Protein AF-A0A101HGY9-F1 (afdb_monomer_lite)

Structure (mmCIF, N/CA/C/O backbone):
data_AF-A0A101HGY9-F1
#
_entry.id   AF-A0A101HGY9-F1
#
loop_
_atom_site.group_PDB
_atom_site.id
_atom_site.type_symbol
_atom_site.label_atom_id
_atom_site.label_alt_id
_atom_site.label_comp_id
_atom_site.label_asym_id
_atom_site.label_entity_id
_atom_site.label_seq_id
_atom_site.pdbx_PDB_ins_code
_atom_site.Cartn_x
_atom_site.Cartn_y
_atom_site.Cartn_z
_atom_site.occupancy
_atom_site.B_iso_or_equiv
_atom_site.auth_seq_id
_atom_site.auth_comp_id
_atom_site.auth_asym_id
_atom_site.auth_atom_id
_atom_site.pdbx_PDB_model_num
ATOM 1 N N . MET A 1 1 ? -18.114 -6.800 16.937 1.00 38.53 1 MET A N 1
ATOM 2 C CA . MET A 1 1 ? -17.256 -5.715 17.453 1.00 38.53 1 MET A CA 1
ATOM 3 C C . MET A 1 1 ? -16.016 -5.811 16.589 1.00 38.53 1 MET A C 1
ATOM 5 O O . MET A 1 1 ? -15.302 -6.789 16.755 1.00 38.53 1 MET A O 1
ATOM 9 N N . GLU A 1 2 ? -15.878 -4.959 15.571 1.00 44.06 2 GLU A N 1
ATOM 10 C CA . GLU A 1 2 ? -14.678 -4.940 14.716 1.00 44.06 2 GLU A CA 1
ATOM 11 C C . GLU A 1 2 ? -13.525 -4.462 15.604 1.00 44.06 2 GLU A C 1
ATOM 13 O O . GLU A 1 2 ? -13.450 -3.293 15.967 1.00 44.06 2 GLU A O 1
ATOM 18 N N . LYS A 1 3 ? -12.757 -5.424 16.121 1.00 51.94 3 LYS A N 1
ATOM 19 C CA . LYS A 1 3 ? -11.760 -5.237 17.183 1.00 51.94 3 LYS A CA 1
ATOM 20 C C . LYS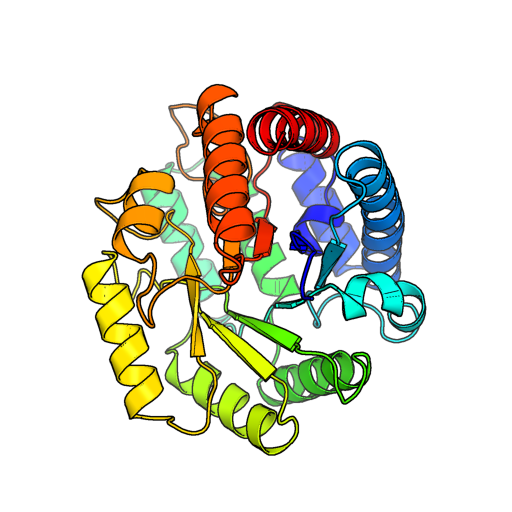 A 1 3 ? -10.333 -5.160 16.659 1.00 51.94 3 LYS A C 1
ATOM 22 O O . LYS A 1 3 ? -9.439 -4.872 17.446 1.00 51.94 3 LYS A O 1
ATOM 27 N N . GLU A 1 4 ? -10.121 -5.447 15.387 1.00 76.38 4 GLU A N 1
ATOM 28 C CA . GLU A 1 4 ? -8.802 -5.819 14.907 1.00 76.38 4 GLU A CA 1
ATOM 29 C C . GLU A 1 4 ? -8.156 -4.660 14.166 1.00 76.38 4 GLU A C 1
ATOM 31 O O . GLU A 1 4 ? -8.668 -4.141 13.174 1.00 76.38 4 GLU A O 1
ATOM 36 N N . ILE A 1 5 ? -7.010 -4.242 14.695 1.00 88.81 5 ILE A N 1
ATOM 37 C CA . ILE A 1 5 ? -6.034 -3.474 13.935 1.00 88.81 5 ILE A CA 1
ATOM 38 C C . ILE A 1 5 ? -5.644 -4.362 12.758 1.00 88.81 5 ILE A C 1
ATOM 40 O O . ILE A 1 5 ? -5.178 -5.473 12.983 1.00 88.81 5 ILE A O 1
ATOM 44 N N . ASN A 1 6 ? -5.839 -3.887 11.533 1.00 91.12 6 ASN A N 1
ATOM 45 C CA . ASN A 1 6 ? -5.429 -4.628 10.350 1.00 91.12 6 ASN A CA 1
ATOM 46 C C . ASN A 1 6 ? -4.054 -4.144 9.891 1.00 91.12 6 ASN A C 1
ATOM 48 O O . ASN A 1 6 ? -3.893 -2.966 9.556 1.00 91.12 6 ASN A O 1
ATOM 52 N N . ILE A 1 7 ? -3.078 -5.049 9.888 1.00 91.00 7 ILE A N 1
ATOM 53 C CA . ILE A 1 7 ? -1.723 -4.813 9.400 1.00 91.00 7 ILE A CA 1
ATOM 54 C C . ILE A 1 7 ? -1.500 -5.666 8.159 1.00 91.00 7 ILE A C 1
ATOM 56 O O . ILE A 1 7 ? -1.558 -6.891 8.209 1.00 91.00 7 ILE A O 1
ATOM 60 N N . GLN A 1 8 ? -1.192 -5.017 7.046 1.00 91.50 8 GLN A N 1
ATOM 61 C CA . GLN A 1 8 ? -1.003 -5.664 5.761 1.00 91.50 8 GLN A CA 1
ATOM 62 C C . GLN A 1 8 ? 0.398 -5.448 5.216 1.00 91.50 8 GLN A C 1
ATOM 64 O O . GLN A 1 8 ? 1.025 -4.418 5.447 1.00 91.50 8 GLN A O 1
ATOM 69 N N . TRP A 1 9 ? 0.865 -6.402 4.424 1.00 88.06 9 TRP A N 1
ATOM 70 C CA . TRP A 1 9 ? 2.116 -6.289 3.688 1.00 88.06 9 TRP A CA 1
ATOM 71 C C . TRP A 1 9 ? 1.885 -6.440 2.195 1.00 88.06 9 TRP A C 1
ATOM 73 O O . TRP A 1 9 ? 1.169 -7.338 1.759 1.00 88.06 9 TRP A O 1
ATOM 83 N N . SER A 1 10 ? 2.527 -5.598 1.396 1.00 84.94 10 SER A N 1
ATOM 84 C CA . SER A 1 10 ? 2.516 -5.764 -0.051 1.00 84.94 10 SER A CA 1
ATOM 85 C C . SER A 1 10 ? 3.255 -7.022 -0.472 1.00 84.94 10 SER A C 1
ATOM 87 O O . SER A 1 10 ? 4.368 -7.310 -0.026 1.00 84.94 10 SER A O 1
ATOM 89 N N . SER A 1 11 ? 2.633 -7.791 -1.360 1.00 84.31 11 SER A N 1
ATOM 90 C CA . SER A 1 11 ? 3.227 -9.010 -1.906 1.00 84.31 11 SER A CA 1
ATOM 91 C C . SER A 1 11 ? 4.526 -8.731 -2.666 1.00 84.31 11 SER A C 1
ATOM 93 O O . SER A 1 11 ? 5.437 -9.555 -2.634 1.00 84.31 11 SER A O 1
ATOM 95 N N . SER A 1 12 ? 4.687 -7.566 -3.306 1.00 79.06 12 SER A N 1
ATOM 96 C CA . SER A 1 12 ? 5.984 -7.167 -3.878 1.00 79.06 12 SER A CA 1
ATOM 97 C C . SER A 1 12 ? 7.054 -6.967 -2.811 1.00 79.06 12 SER A C 1
ATOM 99 O O . SER A 1 12 ? 8.189 -7.396 -3.018 1.00 79.06 12 SER A O 1
ATOM 101 N N . SER A 1 13 ? 6.692 -6.399 -1.661 1.00 79.69 13 SER A N 1
ATOM 102 C CA . SER A 1 13 ? 7.597 -6.237 -0.521 1.00 79.69 13 SER A CA 1
ATOM 103 C C . SER A 1 13 ? 8.005 -7.587 0.065 1.00 79.69 13 SER A C 1
ATOM 105 O O . SER A 1 13 ? 9.187 -7.857 0.260 1.00 79.69 13 SER A O 1
ATOM 107 N N . LEU A 1 14 ? 7.034 -8.475 0.293 1.00 82.06 14 LEU A N 1
ATOM 108 C CA . LEU A 1 14 ? 7.279 -9.816 0.831 1.00 82.06 14 LEU A CA 1
ATOM 109 C C . LEU A 1 14 ? 8.061 -10.709 -0.129 1.00 82.06 14 LEU A C 1
ATOM 111 O O . LEU A 1 14 ? 8.722 -11.645 0.311 1.00 82.06 14 LEU A O 1
ATOM 115 N N . ALA A 1 15 ? 8.027 -10.430 -1.429 1.00 78.75 15 ALA A N 1
ATOM 116 C CA . ALA A 1 15 ? 8.876 -11.133 -2.376 1.00 78.75 15 ALA A CA 1
ATOM 117 C C . ALA A 1 15 ? 10.358 -10.780 -2.198 1.00 78.75 15 ALA A C 1
ATOM 119 O O . ALA A 1 15 ? 11.200 -11.583 -2.585 1.00 78.75 15 ALA A O 1
ATOM 120 N N . ASN A 1 16 ? 10.683 -9.628 -1.596 1.00 71.81 16 ASN A N 1
ATOM 121 C CA . ASN A 1 16 ? 12.038 -9.104 -1.468 1.00 71.81 16 ASN A CA 1
ATOM 122 C C . ASN A 1 16 ? 12.400 -8.750 -0.015 1.00 71.81 16 ASN A C 1
ATOM 124 O O . ASN A 1 16 ? 12.325 -7.600 0.410 1.00 71.81 16 ASN A O 1
ATOM 128 N N . THR A 1 17 ? 12.842 -9.747 0.754 1.00 59.78 17 THR A N 1
ATOM 129 C CA . THR A 1 17 ? 13.180 -9.581 2.182 1.00 59.78 17 THR A CA 1
ATOM 130 C C . THR A 1 17 ? 14.651 -9.292 2.467 1.00 59.78 17 THR A C 1
ATOM 132 O O . THR A 1 17 ? 15.036 -9.161 3.631 1.00 59.78 17 THR A O 1
ATOM 135 N N . LYS A 1 18 ? 15.489 -9.194 1.430 1.00 57.72 18 LYS A N 1
ATOM 136 C CA . LYS A 1 18 ? 16.923 -8.925 1.571 1.00 57.72 18 LYS A CA 1
ATOM 137 C C . LYS A 1 18 ? 17.257 -7.488 1.192 1.00 57.72 18 LYS A C 1
ATOM 139 O O . LYS A 1 18 ? 16.694 -6.928 0.258 1.00 57.72 18 LYS A O 1
ATOM 144 N N . GLU A 1 19 ? 18.228 -6.927 1.899 1.00 56.50 19 GLU A N 1
ATOM 145 C CA . GLU A 1 19 ? 18.737 -5.589 1.628 1.00 56.50 19 GLU A CA 1
ATOM 146 C C . GLU A 1 19 ? 19.592 -5.527 0.357 1.00 56.50 19 GLU A C 1
ATOM 148 O O . GLU A 1 19 ? 20.192 -6.511 -0.098 1.00 56.50 19 GLU A O 1
ATOM 153 N N . GLY A 1 20 ? 19.691 -4.312 -0.175 1.00 55.72 20 GLY A N 1
ATOM 154 C CA . GLY A 1 20 ? 20.594 -3.973 -1.259 1.00 55.72 20 GLY A CA 1
ATOM 155 C C . GLY A 1 20 ? 19.948 -4.037 -2.639 1.00 55.72 20 GLY A C 1
ATOM 156 O O . GLY A 1 20 ? 19.203 -4.950 -2.996 1.00 55.72 20 GLY A O 1
ATOM 157 N N . LEU A 1 21 ? 20.318 -3.052 -3.453 1.00 62.31 21 LEU A N 1
ATOM 158 C CA . LEU A 1 21 ? 19.813 -2.840 -4.806 1.00 62.31 21 LEU A CA 1
ATOM 159 C C . LEU A 1 21 ? 20.037 -4.055 -5.725 1.00 62.31 21 LEU A C 1
ATOM 161 O O . LEU A 1 21 ? 19.181 -4.394 -6.538 1.00 62.31 21 LEU A O 1
ATOM 165 N N . PHE A 1 22 ? 21.165 -4.753 -5.558 1.00 62.25 22 PHE A N 1
ATOM 166 C CA . PHE A 1 22 ? 21.482 -5.970 -6.310 1.00 62.25 22 PHE A CA 1
ATOM 167 C C . PHE A 1 22 ? 20.567 -7.140 -5.955 1.00 62.25 22 PHE A C 1
ATOM 169 O O . PHE A 1 22 ? 20.081 -7.823 -6.853 1.00 62.25 22 PHE A O 1
ATOM 176 N N . THR A 1 23 ? 20.301 -7.358 -4.667 1.00 64.19 23 THR A N 1
ATOM 177 C CA . THR A 1 23 ? 19.428 -8.445 -4.219 1.00 64.19 23 THR A CA 1
ATOM 178 C C . THR A 1 23 ? 17.979 -8.178 -4.601 1.00 64.19 23 THR A C 1
ATOM 180 O O . THR A 1 23 ? 17.280 -9.090 -5.045 1.00 64.19 23 THR A O 1
ATOM 183 N N . ALA A 1 24 ? 17.551 -6.915 -4.513 1.00 64.50 24 ALA A N 1
ATOM 184 C CA . ALA A 1 24 ? 16.258 -6.476 -5.019 1.00 64.50 24 ALA A CA 1
ATOM 185 C C . ALA A 1 24 ? 16.128 -6.752 -6.523 1.00 64.50 24 ALA A C 1
ATOM 187 O O . ALA A 1 24 ? 15.120 -7.304 -6.969 1.00 64.50 24 ALA A O 1
ATOM 188 N N . ALA A 1 25 ? 17.167 -6.445 -7.305 1.00 64.81 25 ALA A N 1
ATOM 189 C CA . ALA A 1 25 ? 17.175 -6.688 -8.744 1.00 64.81 25 ALA A CA 1
ATOM 190 C C . ALA A 1 25 ? 17.136 -8.187 -9.081 1.00 64.81 25 ALA A C 1
ATOM 192 O O . ALA A 1 25 ? 16.322 -8.603 -9.903 1.00 64.81 25 ALA A O 1
ATOM 193 N N . GLU A 1 26 ? 17.957 -9.010 -8.422 1.00 66.88 26 GLU A N 1
ATOM 194 C CA . GLU A 1 26 ? 17.964 -10.469 -8.602 1.00 66.88 26 GLU A CA 1
ATOM 195 C C . GLU A 1 26 ? 16.597 -11.081 -8.273 1.00 66.88 26 GLU A C 1
ATOM 197 O O . GLU A 1 26 ? 16.039 -11.850 -9.058 1.00 66.88 26 GLU A O 1
ATOM 202 N N . THR A 1 27 ? 16.026 -10.691 -7.137 1.00 66.19 27 THR A N 1
ATOM 203 C CA . THR A 1 27 ? 14.719 -11.162 -6.678 1.00 66.19 27 THR A CA 1
ATOM 204 C C . THR A 1 27 ? 13.614 -10.772 -7.651 1.00 66.19 27 THR A C 1
ATOM 206 O O . THR A 1 27 ? 12.785 -11.608 -8.016 1.00 66.19 27 THR A O 1
ATOM 209 N N . THR A 1 28 ? 13.629 -9.532 -8.139 1.00 68.19 28 THR A N 1
ATOM 210 C CA . THR A 1 28 ? 12.645 -9.047 -9.112 1.00 68.19 28 THR A CA 1
ATOM 211 C C . THR A 1 28 ? 12.761 -9.804 -10.439 1.00 68.19 28 THR A C 1
ATOM 213 O O . THR A 1 28 ? 11.753 -10.234 -10.999 1.00 68.19 28 THR A O 1
ATOM 216 N N . ILE A 1 29 ? 13.983 -10.059 -10.920 1.00 70.19 29 ILE A N 1
ATOM 217 C CA . ILE A 1 29 ? 14.225 -10.850 -12.136 1.00 70.19 29 ILE A CA 1
ATOM 218 C C . ILE A 1 29 ? 13.721 -12.288 -11.963 1.00 70.19 29 ILE A C 1
ATOM 220 O O . ILE A 1 29 ? 12.980 -12.783 -12.811 1.00 70.19 29 ILE A O 1
ATOM 224 N N . ASN A 1 30 ? 14.067 -12.953 -10.858 1.00 70.12 30 ASN A N 1
ATOM 225 C CA . ASN A 1 30 ? 13.612 -14.318 -10.580 1.00 70.12 30 ASN A CA 1
ATOM 226 C C . ASN A 1 30 ? 12.081 -14.398 -10.466 1.00 70.12 30 ASN A C 1
ATOM 228 O O . ASN A 1 30 ? 11.467 -15.342 -10.969 1.00 70.12 30 ASN A O 1
ATOM 232 N N . SER A 1 31 ? 11.460 -13.371 -9.886 1.00 70.69 31 SER A N 1
ATOM 233 C CA . SER A 1 31 ? 10.004 -13.240 -9.772 1.00 70.69 31 SER A CA 1
ATOM 234 C C . SER A 1 31 ? 9.320 -13.098 -11.132 1.00 70.69 31 SER A C 1
ATOM 236 O O . SER A 1 31 ? 8.284 -13.716 -11.374 1.00 70.69 31 SER A O 1
ATOM 238 N N . LEU A 1 32 ? 9.915 -12.333 -12.052 1.00 72.88 32 LEU A N 1
ATOM 239 C CA . LEU A 1 32 ? 9.440 -12.216 -13.435 1.00 72.88 32 LEU A CA 1
ATOM 240 C C . LEU A 1 32 ? 9.571 -13.532 -14.215 1.00 72.88 32 LEU A C 1
ATOM 242 O O . LEU A 1 32 ? 8.754 -13.807 -15.094 1.00 72.88 32 LEU A O 1
ATOM 246 N N . ILE A 1 33 ? 10.583 -14.346 -13.901 1.00 78.06 33 ILE A N 1
ATOM 247 C CA . ILE A 1 33 ? 10.819 -15.637 -14.559 1.00 78.06 33 ILE A CA 1
ATOM 248 C C . ILE A 1 33 ? 9.832 -16.703 -14.062 1.00 78.06 33 ILE A C 1
ATOM 250 O O . ILE A 1 33 ? 9.362 -17.515 -14.863 1.00 78.06 33 ILE A O 1
ATOM 254 N N . SER A 1 34 ? 9.501 -16.716 -12.766 1.00 82.69 34 SER A N 1
ATOM 255 C CA . SER A 1 34 ? 8.646 -17.749 -12.172 1.00 82.69 34 SER A CA 1
ATOM 256 C C . SER A 1 34 ? 7.647 -17.191 -11.158 1.00 82.69 34 SER A C 1
ATOM 258 O O . SER A 1 34 ? 7.993 -16.834 -10.033 1.00 82.69 34 SER A O 1
ATOM 260 N N . LYS A 1 35 ? 6.361 -17.235 -11.531 1.00 82.12 35 LYS A N 1
ATOM 261 C CA . LYS A 1 35 ? 5.242 -16.902 -10.632 1.00 82.12 35 LYS A CA 1
ATOM 262 C C . LYS A 1 35 ? 5.143 -17.831 -9.430 1.00 82.12 35 LYS A C 1
ATOM 264 O O . LYS A 1 35 ? 4.731 -17.405 -8.366 1.00 82.12 35 LYS A O 1
ATOM 269 N N . GLU A 1 36 ? 5.493 -19.102 -9.602 1.00 83.75 36 GLU A N 1
ATOM 270 C CA . GLU A 1 36 ? 5.492 -20.072 -8.506 1.00 83.75 36 GLU A CA 1
ATOM 271 C C . GLU A 1 36 ? 6.577 -19.735 -7.482 1.00 83.75 36 GLU A C 1
ATOM 273 O O . GLU A 1 36 ? 6.301 -19.710 -6.288 1.00 83.75 36 GLU A O 1
ATOM 278 N N . PHE A 1 37 ? 7.778 -19.383 -7.951 1.00 82.81 37 PHE A N 1
ATOM 279 C CA . PHE A 1 37 ? 8.852 -18.920 -7.076 1.00 82.81 37 PHE A CA 1
ATOM 280 C C . PHE A 1 37 ? 8.448 -17.649 -6.320 1.00 82.81 37 PHE A C 1
ATOM 282 O O . PHE A 1 37 ? 8.629 -17.579 -5.105 1.00 82.81 37 PHE A O 1
ATOM 289 N N . TYR A 1 38 ? 7.853 -16.679 -7.024 1.00 83.56 38 TYR A N 1
ATOM 290 C CA . TYR A 1 38 ? 7.320 -15.463 -6.411 1.00 83.56 38 TYR A CA 1
ATOM 291 C C . TYR A 1 38 ? 6.275 -15.790 -5.340 1.00 83.56 38 TYR A C 1
ATOM 293 O O . TYR A 1 38 ? 6.432 -15.388 -4.192 1.00 83.56 38 TYR A O 1
ATOM 301 N N . THR A 1 39 ? 5.246 -16.572 -5.683 1.00 84.44 39 THR A N 1
ATOM 302 C CA . THR A 1 39 ? 4.166 -16.921 -4.753 1.00 84.44 39 THR A CA 1
ATOM 303 C C . THR A 1 39 ? 4.680 -17.662 -3.524 1.00 84.44 39 THR A C 1
ATOM 305 O O . THR A 1 39 ? 4.298 -17.299 -2.420 1.00 84.44 39 THR A O 1
ATOM 308 N N . ASN A 1 40 ? 5.577 -18.636 -3.680 1.00 85.94 40 ASN A N 1
ATOM 309 C CA . ASN A 1 40 ? 6.116 -19.376 -2.536 1.00 85.94 40 ASN A CA 1
ATOM 310 C C . ASN A 1 40 ? 6.986 -18.475 -1.644 1.00 85.94 40 ASN A C 1
ATOM 312 O O . ASN A 1 40 ? 6.863 -18.515 -0.428 1.00 85.94 40 ASN A O 1
ATOM 316 N N . THR A 1 41 ? 7.799 -17.594 -2.237 1.00 85.06 41 THR A N 1
ATOM 317 C CA . THR A 1 41 ? 8.609 -16.634 -1.467 1.00 85.06 41 THR A CA 1
ATOM 318 C C . THR A 1 41 ? 7.726 -15.684 -0.659 1.00 85.06 41 THR A C 1
ATOM 320 O O . THR A 1 41 ? 7.983 -15.443 0.518 1.00 85.06 41 THR A O 1
ATOM 323 N N . VAL A 1 42 ? 6.658 -15.163 -1.273 1.00 86.88 42 VAL A N 1
ATOM 324 C CA . VAL A 1 42 ? 5.672 -14.325 -0.578 1.00 86.88 42 VAL A CA 1
ATOM 325 C C . VAL A 1 42 ? 5.002 -15.102 0.555 1.00 86.88 42 VAL A C 1
ATOM 327 O O . VAL A 1 42 ? 4.725 -14.503 1.586 1.00 86.88 42 VAL A O 1
ATOM 330 N N . PHE A 1 43 ? 4.770 -16.408 0.394 1.00 88.50 43 PHE A N 1
ATOM 331 C CA . PHE A 1 43 ? 4.058 -17.240 1.371 1.00 88.50 43 PHE A CA 1
ATOM 332 C C . PHE A 1 43 ? 4.887 -17.437 2.622 1.00 88.50 43 PHE A C 1
ATOM 334 O O . PHE A 1 43 ? 4.453 -17.086 3.715 1.00 88.50 43 PHE A O 1
ATOM 341 N N . ASP A 1 44 ? 6.109 -17.925 2.429 1.00 88.06 44 ASP A N 1
ATOM 342 C CA . ASP A 1 44 ? 7.038 -18.219 3.510 1.00 88.06 44 ASP A CA 1
ATOM 343 C C . ASP A 1 44 ? 7.310 -16.950 4.336 1.00 88.06 44 ASP A C 1
ATOM 345 O O . ASP A 1 44 ? 7.379 -16.979 5.567 1.00 88.06 44 ASP A O 1
ATOM 349 N N . ASN A 1 45 ? 7.410 -15.798 3.663 1.00 88.44 45 ASN A N 1
ATOM 350 C CA . ASN A 1 45 ? 7.578 -14.516 4.336 1.00 88.44 45 ASN A CA 1
ATOM 351 C C . ASN A 1 45 ? 6.277 -14.031 4.993 1.00 88.44 45 ASN A C 1
ATOM 353 O O . ASN A 1 45 ? 6.332 -13.566 6.127 1.00 88.44 45 ASN A O 1
ATOM 357 N N . ALA A 1 46 ? 5.114 -14.163 4.350 1.00 90.69 46 ALA A N 1
ATOM 358 C CA . ALA A 1 46 ? 3.827 -13.814 4.956 1.00 90.69 46 ALA A CA 1
ATOM 359 C C . ALA A 1 46 ? 3.593 -14.590 6.259 1.00 90.69 46 ALA A C 1
ATOM 361 O O . ALA A 1 46 ? 3.234 -13.988 7.267 1.00 90.69 46 ALA A O 1
ATOM 362 N N . GLU A 1 47 ? 3.880 -15.894 6.277 1.00 91.75 47 GLU A N 1
ATOM 363 C CA . GLU A 1 47 ? 3.762 -16.727 7.475 1.00 91.75 47 GLU A CA 1
ATOM 364 C C . GLU A 1 47 ? 4.672 -16.238 8.598 1.00 91.75 47 GLU A C 1
ATOM 366 O O . GLU A 1 47 ? 4.225 -16.053 9.735 1.00 91.75 47 GLU A O 1
ATOM 371 N N . LYS A 1 48 ? 5.934 -15.951 8.271 1.00 91.50 48 LYS A N 1
ATOM 372 C CA . LYS A 1 48 ? 6.899 -15.419 9.233 1.00 91.50 48 LYS A CA 1
ATOM 373 C C . LYS A 1 48 ? 6.444 -14.082 9.828 1.00 91.50 48 LYS A C 1
ATOM 375 O O . LYS A 1 48 ? 6.517 -13.899 11.040 1.00 91.50 48 LYS A O 1
ATOM 380 N N . PHE A 1 49 ? 5.983 -13.150 8.995 1.00 92.00 49 PHE A N 1
ATOM 381 C CA . PHE A 1 49 ? 5.533 -11.836 9.454 1.00 92.00 49 PHE A CA 1
ATOM 382 C C . PHE A 1 49 ? 4.239 -11.958 10.268 1.00 92.00 49 PHE A C 1
ATOM 384 O O . PHE A 1 49 ? 4.158 -11.363 11.335 1.00 92.00 49 PHE A O 1
ATOM 391 N N . ALA A 1 50 ? 3.290 -12.800 9.850 1.00 92.69 50 ALA A N 1
ATOM 392 C CA . ALA A 1 50 ? 2.049 -13.060 10.580 1.00 92.69 50 ALA A CA 1
ATOM 393 C C . ALA A 1 50 ? 2.276 -13.684 11.965 1.00 92.69 50 ALA A C 1
ATOM 395 O O . ALA A 1 50 ? 1.509 -13.438 12.898 1.00 92.69 50 ALA A O 1
ATOM 396 N N . LEU A 1 51 ? 3.287 -14.549 12.111 1.00 94.31 51 LEU A N 1
ATOM 397 C CA . LEU A 1 51 ? 3.690 -15.082 13.416 1.00 94.31 51 LEU A CA 1
ATOM 398 C C . LEU A 1 51 ? 4.162 -13.955 14.340 1.00 94.31 51 LEU A C 1
ATOM 400 O O . LEU A 1 51 ? 3.670 -13.857 15.461 1.00 94.31 51 LEU A O 1
ATOM 404 N N . GLU A 1 52 ? 5.026 -13.072 13.840 1.00 93.62 52 GLU A N 1
ATOM 405 C CA . GLU A 1 52 ? 5.519 -11.919 14.598 1.00 93.62 52 GLU A CA 1
ATOM 406 C C . GLU A 1 52 ? 4.384 -10.959 14.989 1.00 93.62 52 GLU A C 1
ATOM 408 O O . GLU A 1 52 ? 4.285 -10.538 16.142 1.00 93.62 52 GLU A O 1
ATOM 413 N N . THR A 1 53 ? 3.476 -10.651 14.055 1.00 92.88 53 THR A N 1
ATOM 414 C CA . THR A 1 53 ? 2.306 -9.803 14.324 1.00 92.88 53 THR A CA 1
ATOM 415 C C . THR A 1 53 ? 1.478 -10.362 15.474 1.00 92.88 53 THR A C 1
ATOM 417 O O . THR A 1 53 ? 1.127 -9.625 16.389 1.00 92.88 53 THR A O 1
ATOM 420 N N . ARG A 1 54 ? 1.193 -11.670 15.457 1.00 92.56 54 ARG A N 1
ATOM 421 C CA . ARG A 1 54 ? 0.396 -12.338 16.497 1.00 92.56 54 ARG A CA 1
ATOM 422 C C . ARG A 1 54 ? 1.111 -12.399 17.842 1.00 92.56 54 ARG A C 1
ATOM 424 O O . ARG A 1 54 ? 0.445 -12.370 18.873 1.00 92.56 54 ARG A O 1
ATOM 431 N N . GLU A 1 55 ? 2.438 -12.494 17.840 1.00 94.94 55 GLU A N 1
ATOM 432 C CA . GLU A 1 55 ? 3.238 -12.489 19.065 1.00 94.94 55 GLU A CA 1
ATOM 433 C C . GLU A 1 55 ? 3.203 -11.118 19.755 1.00 94.94 55 GLU A C 1
ATOM 435 O O . GLU A 1 55 ? 2.993 -11.044 20.967 1.00 94.94 55 GLU A O 1
ATOM 440 N N . VAL A 1 56 ? 3.355 -10.032 18.991 1.00 93.94 56 VAL A N 1
ATOM 441 C CA . VAL A 1 56 ? 3.457 -8.668 19.543 1.00 93.94 56 VAL A CA 1
ATOM 442 C C . VAL A 1 56 ? 2.092 -7.983 19.709 1.00 93.94 56 VAL A C 1
ATOM 444 O O . VAL A 1 56 ? 1.897 -7.195 20.641 1.00 93.94 56 VAL A O 1
ATOM 447 N N . LEU A 1 57 ? 1.141 -8.276 18.819 1.00 92.06 57 LEU A N 1
ATOM 448 C CA . LEU A 1 57 ? -0.197 -7.684 18.731 1.00 92.06 57 LEU A CA 1
ATOM 449 C C . LEU A 1 57 ? -1.266 -8.790 18.572 1.00 92.06 57 LEU A C 1
ATOM 451 O O . LEU A 1 57 ? -1.849 -8.943 17.497 1.00 92.06 57 LEU A O 1
ATOM 455 N N . PRO A 1 58 ? -1.581 -9.557 19.631 1.00 89.38 58 PRO A N 1
ATOM 456 C CA . PRO A 1 58 ? -2.465 -10.728 19.542 1.00 89.38 58 PRO A CA 1
ATOM 457 C C . PRO A 1 58 ? -3.920 -10.405 19.160 1.00 89.38 58 PRO A C 1
ATOM 459 O O . PRO A 1 58 ? -4.639 -11.286 18.699 1.00 89.38 58 PRO A O 1
ATOM 462 N N . ASP A 1 59 ? -4.346 -9.153 19.343 1.00 87.62 59 ASP A N 1
ATOM 463 C CA . ASP A 1 59 ? -5.678 -8.642 18.984 1.00 87.62 59 ASP A CA 1
ATOM 464 C C . ASP A 1 59 ? -5.719 -8.028 17.560 1.00 87.62 59 ASP A C 1
ATOM 466 O O . ASP A 1 59 ? -6.652 -7.292 17.235 1.00 87.62 59 ASP A O 1
ATOM 470 N N . SER A 1 60 ? -4.688 -8.230 16.733 1.00 89.69 60 SER A N 1
ATOM 471 C CA . SER A 1 60 ? -4.598 -7.673 15.374 1.00 89.69 60 SER A CA 1
ATOM 472 C C . SER A 1 60 ? -4.755 -8.742 14.292 1.00 89.69 60 SER A C 1
ATOM 474 O O . SER A 1 60 ? -4.489 -9.923 14.523 1.00 89.69 60 SER A O 1
ATOM 476 N N . THR A 1 61 ? -5.171 -8.319 13.100 1.00 89.44 61 THR A N 1
ATOM 477 C CA . THR A 1 61 ? -5.176 -9.148 11.894 1.00 89.44 61 THR A CA 1
ATOM 478 C C . THR A 1 61 ? -3.955 -8.855 11.044 1.00 89.44 61 THR A C 1
ATOM 480 O O . THR A 1 61 ? -3.529 -7.708 10.898 1.00 89.44 61 THR A O 1
ATOM 483 N N . PHE A 1 62 ? -3.399 -9.919 10.471 1.00 91.25 62 PHE A N 1
ATOM 484 C CA . PHE A 1 62 ? -2.362 -9.830 9.457 1.00 91.25 62 PHE A CA 1
ATOM 485 C C . PHE A 1 62 ? -2.961 -10.145 8.087 1.00 91.25 62 PHE A C 1
ATOM 487 O O . PHE A 1 62 ? -3.636 -11.163 7.931 1.00 91.25 62 PHE A O 1
ATOM 494 N N . GLY A 1 63 ? -2.666 -9.314 7.093 1.00 90.62 63 GLY A N 1
ATOM 495 C CA . GLY A 1 63 ? -3.087 -9.515 5.710 1.00 90.62 63 GLY A CA 1
ATOM 496 C C . GLY A 1 63 ? -1.967 -9.295 4.700 1.00 90.62 63 GLY A C 1
ATOM 497 O O . GLY A 1 63 ? -0.881 -8.806 5.015 1.00 90.62 63 GLY A O 1
ATOM 498 N N . VAL A 1 64 ? -2.245 -9.633 3.443 1.00 88.19 64 VAL A N 1
ATOM 499 C CA . VAL A 1 64 ? -1.341 -9.359 2.319 1.00 88.19 64 VAL A CA 1
ATOM 500 C C . VAL A 1 64 ? -2.080 -8.559 1.253 1.00 88.19 64 VAL A C 1
ATOM 502 O O . VAL A 1 64 ? -3.164 -8.958 0.829 1.00 88.19 64 VAL A O 1
ATOM 505 N N . SER A 1 65 ? -1.485 -7.460 0.779 1.00 87.88 65 SER A N 1
ATOM 506 C CA . SER A 1 65 ? -1.930 -6.837 -0.469 1.00 87.88 65 SER A CA 1
ATOM 507 C C . SER A 1 65 ? -1.366 -7.608 -1.648 1.00 87.88 65 SER A C 1
ATOM 509 O O . SER A 1 65 ? -0.151 -7.654 -1.884 1.00 87.88 65 SER A O 1
ATOM 511 N N . ILE A 1 66 ? -2.249 -8.297 -2.362 1.00 85.00 66 ILE A N 1
ATOM 512 C CA . ILE A 1 66 ? -1.849 -9.155 -3.467 1.00 85.00 66 ILE A CA 1
ATOM 513 C C . ILE A 1 66 ? -1.664 -8.332 -4.734 1.00 85.00 66 ILE A C 1
ATOM 515 O O . ILE A 1 66 ? -2.516 -7.520 -5.082 1.00 85.00 66 ILE A O 1
ATOM 519 N N . LEU A 1 67 ? -0.594 -8.632 -5.471 1.00 80.75 67 LEU A N 1
ATOM 520 C CA . LEU A 1 67 ? -0.383 -8.189 -6.840 1.00 80.75 67 LEU A CA 1
ATOM 521 C C . LEU A 1 67 ? -0.913 -9.280 -7.800 1.00 80.75 67 LEU A C 1
ATOM 523 O O . LEU A 1 67 ? -0.219 -10.277 -8.056 1.00 80.75 67 LEU A O 1
ATOM 527 N N . PRO A 1 68 ? -2.131 -9.135 -8.367 1.00 72.38 68 PRO A N 1
ATOM 528 C CA . PRO A 1 68 ? -2.832 -10.202 -9.102 1.00 72.38 68 PRO A CA 1
ATOM 529 C C . PRO A 1 68 ? -2.085 -10.723 -10.326 1.00 72.38 68 PRO A C 1
ATOM 531 O O . PRO A 1 68 ? -2.317 -11.824 -10.825 1.00 72.38 68 PRO A O 1
ATOM 534 N N . THR A 1 69 ? -1.200 -9.903 -10.880 1.00 73.25 69 THR A N 1
ATOM 535 C CA . THR A 1 69 ? -0.429 -10.221 -12.078 1.00 73.25 69 THR A CA 1
ATOM 536 C C . THR A 1 69 ? 0.675 -11.227 -11.837 1.00 73.25 69 THR A C 1
ATOM 538 O O . THR A 1 69 ? 1.000 -11.967 -12.777 1.00 73.25 69 THR A O 1
ATOM 541 N N . MET A 1 70 ? 1.188 -11.302 -10.612 1.00 76.12 70 MET A N 1
ATOM 542 C CA . MET A 1 70 ? 2.375 -12.079 -10.267 1.00 76.12 70 MET A CA 1
ATOM 543 C C . MET A 1 70 ? 2.062 -13.377 -9.537 1.00 76.12 70 MET A C 1
ATOM 545 O O . MET A 1 70 ? 2.823 -14.333 -9.657 1.00 76.12 70 MET A O 1
ATOM 549 N N . MET A 1 71 ? 0.917 -13.458 -8.865 1.00 72.81 71 MET A N 1
ATOM 550 C CA . MET A 1 71 ? 0.568 -14.637 -8.085 1.00 72.81 71 MET A CA 1
ATOM 551 C C . MET A 1 71 ? 0.042 -15.794 -8.953 1.00 72.81 71 MET A C 1
ATOM 553 O O . MET A 1 71 ? -0.757 -15.613 -9.878 1.00 72.81 71 MET A O 1
ATOM 557 N N . SER A 1 72 ? 0.502 -17.015 -8.667 1.00 71.19 72 SER A N 1
ATOM 558 C CA . SER A 1 72 ? 0.027 -18.238 -9.322 1.00 71.19 72 SER A CA 1
ATOM 559 C C . SER A 1 72 ? -1.344 -18.654 -8.786 1.00 71.19 72 SER A C 1
ATOM 561 O O . SER A 1 72 ? -1.490 -18.921 -7.598 1.00 71.19 72 SER A O 1
ATOM 563 N N . LYS A 1 73 ? -2.338 -18.825 -9.670 1.00 68.44 73 LYS A N 1
ATOM 564 C CA . LYS A 1 73 ? -3.700 -19.261 -9.299 1.00 68.44 73 LYS A CA 1
ATOM 565 C C . LYS A 1 73 ? -3.732 -20.558 -8.488 1.00 68.44 73 LYS A C 1
ATOM 567 O O . LYS A 1 73 ? -4.562 -20.693 -7.598 1.00 68.44 73 LYS A O 1
ATOM 572 N N . ARG A 1 74 ? -2.862 -21.518 -8.815 1.00 68.56 74 ARG A N 1
ATOM 573 C CA . ARG A 1 74 ? -2.822 -22.815 -8.125 1.00 68.56 74 ARG A CA 1
ATOM 574 C C . ARG A 1 74 ? -2.436 -22.652 -6.654 1.00 68.56 74 ARG A C 1
ATOM 576 O O . ARG A 1 74 ? -3.038 -23.307 -5.816 1.00 68.56 74 ARG A O 1
ATOM 583 N N . ASN A 1 75 ? -1.486 -21.765 -6.375 1.00 65.00 75 ASN A N 1
ATOM 584 C CA . ASN A 1 75 ? -0.913 -21.590 -5.042 1.00 65.00 75 ASN A CA 1
ATOM 585 C C . ASN A 1 75 ? -1.638 -20.478 -4.265 1.00 65.00 75 ASN A C 1
ATOM 587 O O . ASN A 1 75 ? -1.595 -20.448 -3.047 1.00 65.00 75 ASN A O 1
ATOM 591 N N . LEU A 1 76 ? -2.384 -19.598 -4.944 1.00 65.12 76 LEU A N 1
ATOM 592 C CA . LEU A 1 76 ? -3.239 -18.592 -4.305 1.00 65.12 76 LEU A CA 1
ATOM 593 C C . LEU A 1 76 ? -4.333 -19.197 -3.410 1.00 65.12 76 LEU A C 1
ATOM 595 O O . LEU A 1 76 ? -4.718 -18.579 -2.425 1.00 65.12 76 LEU A O 1
ATOM 599 N N . GLY A 1 77 ? -4.817 -20.405 -3.716 1.00 67.00 77 GLY A N 1
ATOM 600 C CA . GLY A 1 77 ? -5.758 -21.115 -2.842 1.00 67.00 77 GLY A CA 1
ATOM 601 C C . GLY A 1 77 ? -5.156 -21.525 -1.491 1.00 67.00 77 GLY A C 1
ATOM 602 O O . GLY A 1 77 ? -5.898 -21.756 -0.545 1.00 67.00 77 GLY A O 1
ATOM 603 N N . GLU A 1 78 ? -3.827 -21.588 -1.383 1.00 70.00 78 GLU A N 1
ATOM 604 C CA . GLU A 1 78 ? -3.111 -21.879 -0.131 1.00 70.00 78 GLU A CA 1
ATOM 605 C C . GLU A 1 78 ? -2.895 -20.604 0.710 1.00 70.0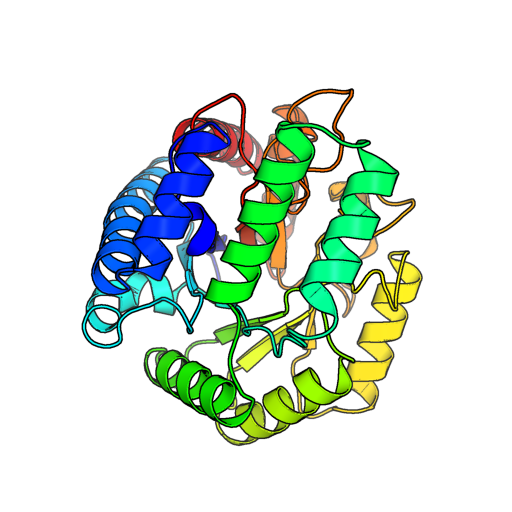0 78 GLU A C 1
ATOM 607 O O . GLU A 1 78 ? -2.577 -20.683 1.889 1.00 70.00 78 GLU A O 1
ATOM 612 N N . PHE A 1 79 ? -3.149 -19.427 0.127 1.00 74.31 79 PHE A N 1
ATOM 613 C CA . PHE A 1 79 ? -3.010 -18.107 0.751 1.00 74.31 79 PHE A CA 1
ATOM 614 C C . PHE A 1 79 ? -4.302 -17.539 1.338 1.00 74.31 79 PHE A C 1
ATOM 616 O O . PHE A 1 79 ? -4.317 -16.382 1.755 1.00 74.31 79 PHE A O 1
ATOM 623 N N . VAL A 1 80 ? -5.395 -18.304 1.328 1.00 75.12 80 VAL A N 1
ATOM 624 C CA . VAL A 1 80 ? -6.743 -17.778 1.594 1.00 75.12 80 VAL A CA 1
ATOM 625 C C . VAL A 1 80 ? -6.823 -17.007 2.913 1.00 75.12 80 VAL A C 1
ATOM 627 O O . VAL A 1 80 ? -7.382 -15.922 2.906 1.00 75.12 80 VAL A O 1
ATOM 630 N N . GLU A 1 81 ? -6.178 -17.462 3.991 1.00 78.62 81 GLU A N 1
ATOM 631 C CA . GLU A 1 81 ? -6.152 -16.739 5.279 1.00 78.62 81 GLU A CA 1
ATOM 632 C C . GLU A 1 81 ? -5.572 -15.314 5.158 1.00 78.62 81 GLU A C 1
ATOM 634 O O . GLU A 1 81 ? -6.118 -14.357 5.707 1.00 78.62 81 GLU A O 1
ATOM 639 N N . TYR A 1 82 ? -4.485 -15.143 4.402 1.00 82.12 82 TYR A N 1
ATOM 640 C CA . TYR A 1 82 ? -3.856 -13.834 4.191 1.00 82.12 82 TYR A CA 1
ATOM 641 C C . TYR A 1 82 ? -4.638 -12.949 3.222 1.00 82.12 82 TYR A C 1
ATOM 643 O O . TYR A 1 82 ? -4.570 -11.723 3.316 1.00 82.12 82 TYR A O 1
ATOM 651 N N . ILE A 1 83 ? -5.365 -13.5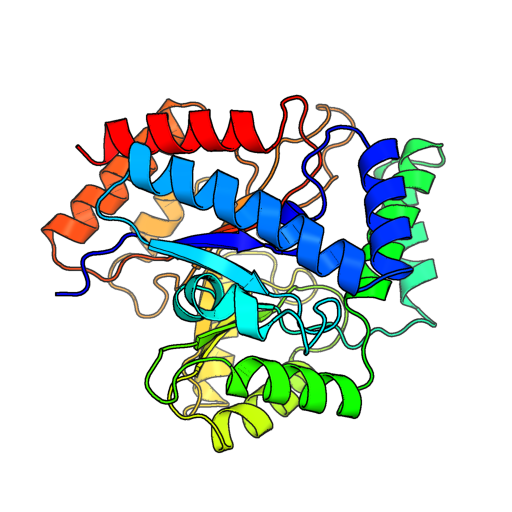72 2.293 1.00 73.69 83 ILE A N 1
ATOM 652 C CA . ILE A 1 83 ? -6.235 -12.898 1.330 1.00 73.69 83 ILE A CA 1
ATOM 653 C C . ILE A 1 83 ? -7.498 -12.411 2.041 1.00 73.69 83 ILE A C 1
ATOM 655 O O . ILE A 1 83 ? -7.851 -11.253 1.888 1.00 73.69 83 ILE A O 1
ATOM 659 N N . GLU A 1 84 ? -8.131 -13.235 2.878 1.00 74.75 84 GLU A N 1
ATOM 660 C CA . GLU A 1 84 ? -9.316 -12.873 3.669 1.00 74.75 84 GLU A CA 1
ATOM 661 C C . GLU A 1 84 ? -9.104 -11.610 4.512 1.00 74.75 84 GLU A C 1
ATOM 663 O O . GLU A 1 84 ? -10.029 -10.813 4.659 1.00 74.75 84 GLU A O 1
ATOM 668 N N . ASN A 1 85 ? -7.878 -11.411 4.999 1.00 78.81 85 ASN A N 1
ATOM 669 C CA . ASN A 1 85 ? -7.464 -10.248 5.786 1.00 78.81 85 ASN A CA 1
ATOM 670 C C . ASN A 1 85 ? -6.735 -9.165 4.959 1.00 78.81 85 ASN A C 1
ATOM 672 O O . ASN A 1 85 ? -6.273 -8.160 5.505 1.00 78.81 85 ASN A O 1
ATOM 676 N N . GLY A 1 86 ? -6.600 -9.373 3.649 1.00 82.94 86 GLY A N 1
ATOM 677 C CA . GLY A 1 86 ? -5.750 -8.601 2.751 1.00 82.94 86 GLY A CA 1
ATOM 678 C C . GLY A 1 86 ? -6.482 -7.599 1.857 1.00 82.94 86 GLY A C 1
ATOM 679 O O . GLY A 1 86 ? -7.657 -7.269 2.030 1.00 82.94 86 GLY A O 1
ATOM 680 N N . SER A 1 87 ? -5.754 -7.105 0.862 1.00 84.81 87 SER A N 1
ATOM 681 C CA . SER A 1 87 ? -6.243 -6.184 -0.168 1.00 84.81 87 SER A CA 1
ATOM 682 C C . SER A 1 87 ? -5.718 -6.594 -1.543 1.00 84.81 87 SER A C 1
ATOM 684 O O . SER A 1 87 ? -4.943 -7.543 -1.669 1.00 84.81 87 SER A O 1
ATOM 686 N N . ILE A 1 88 ? -6.202 -5.943 -2.599 1.00 82.38 88 ILE A N 1
ATOM 687 C CA . ILE A 1 88 ? -5.769 -6.200 -3.975 1.00 82.38 88 ILE A CA 1
ATOM 688 C C . ILE A 1 88 ? -5.178 -4.922 -4.559 1.00 82.38 88 ILE A C 1
ATOM 690 O O . ILE A 1 88 ? -5.910 -3.945 -4.734 1.00 82.38 88 ILE A O 1
ATOM 694 N N . ASP A 1 89 ? -3.915 -4.960 -4.972 1.00 79.75 89 ASP A N 1
ATOM 695 C CA . ASP A 1 89 ? -3.335 -3.892 -5.782 1.00 79.75 89 ASP A CA 1
ATOM 696 C C . ASP A 1 89 ? -3.842 -4.017 -7.214 1.00 79.75 89 ASP A C 1
ATOM 698 O O . ASP A 1 89 ? -3.669 -5.052 -7.861 1.00 79.75 89 ASP A O 1
ATOM 702 N N . ILE A 1 90 ? -4.480 -2.965 -7.728 1.00 72.25 90 ILE A N 1
ATOM 703 C CA . ILE A 1 90 ? -4.947 -2.901 -9.111 1.00 72.25 90 ILE A CA 1
ATOM 704 C C . ILE A 1 90 ? -3.726 -2.722 -10.025 1.00 72.25 90 ILE A C 1
ATOM 706 O O . ILE A 1 90 ? -3.085 -1.671 -9.988 1.00 72.25 90 ILE A O 1
ATOM 710 N N . PRO A 1 91 ? -3.422 -3.707 -10.890 1.00 65.00 91 PRO A N 1
ATOM 711 C CA . PRO A 1 91 ? -2.272 -3.625 -11.783 1.00 65.00 91 PRO A CA 1
ATOM 712 C C . PRO A 1 91 ? -2.360 -2.491 -12.816 1.00 65.00 91 PRO A C 1
ATOM 714 O O . PRO A 1 91 ? -3.435 -2.165 -13.330 1.00 65.00 91 PRO A O 1
ATOM 717 N N . TYR A 1 92 ? -1.201 -1.959 -13.212 1.00 66.31 92 TYR A N 1
ATOM 718 C CA . TYR A 1 92 ? -1.090 -0.896 -14.210 1.00 66.31 92 TYR A CA 1
ATOM 719 C C . TYR A 1 92 ? -1.485 -1.304 -15.640 1.00 66.31 92 TYR A C 1
ATOM 721 O O . TYR A 1 92 ? -1.049 -2.321 -16.193 1.00 66.31 92 TYR A O 1
ATOM 729 N N . ILE A 1 93 ? -2.167 -0.381 -16.329 1.00 62.72 93 ILE A N 1
ATOM 730 C CA . ILE A 1 93 ? -2.154 -0.324 -17.796 1.00 62.72 93 ILE A CA 1
ATOM 731 C C . ILE A 1 93 ? -0.946 0.514 -18.213 1.00 62.72 93 ILE A C 1
ATOM 733 O O . ILE A 1 93 ? -0.976 1.739 -18.140 1.00 62.72 93 ILE A O 1
ATOM 737 N N . ILE A 1 94 ? 0.117 -0.136 -18.676 1.00 65.69 94 ILE A N 1
ATOM 738 C CA . ILE A 1 94 ? 1.377 0.548 -18.987 1.00 65.69 94 ILE A CA 1
ATOM 739 C C . ILE A 1 94 ? 1.471 0.924 -20.462 1.00 65.69 94 ILE A C 1
ATOM 741 O O . ILE A 1 94 ? 1.302 0.088 -21.353 1.00 65.69 94 ILE A O 1
ATOM 745 N N . ASN A 1 95 ? 1.825 2.185 -20.733 1.00 71.75 95 ASN A N 1
ATOM 746 C CA . ASN A 1 95 ? 2.274 2.594 -22.060 1.00 71.75 95 ASN A CA 1
ATOM 747 C C . ASN A 1 95 ? 3.774 2.327 -22.234 1.00 71.75 95 ASN A C 1
ATOM 749 O O . ASN A 1 95 ? 4.604 3.219 -22.046 1.00 71.75 95 ASN A O 1
ATOM 753 N N . TRP A 1 96 ? 4.113 1.111 -22.659 1.00 75.00 96 TRP A N 1
ATOM 754 C CA . TRP A 1 96 ? 5.500 0.683 -22.874 1.00 75.00 96 TRP A CA 1
ATOM 755 C C . TRP A 1 96 ? 6.283 1.516 -23.897 1.00 75.00 96 TRP A C 1
ATOM 757 O O . TRP A 1 96 ? 7.508 1.494 -23.884 1.00 75.00 96 TRP A O 1
ATOM 767 N N . LEU A 1 97 ? 5.610 2.287 -24.757 1.00 75.81 97 LEU A N 1
ATOM 768 C CA . LEU A 1 97 ? 6.282 3.181 -25.708 1.00 75.81 97 LEU A CA 1
ATOM 769 C C . LEU A 1 97 ? 6.795 4.471 -25.056 1.00 75.81 97 LEU A C 1
ATOM 771 O O . LEU A 1 97 ? 7.697 5.108 -25.598 1.00 75.81 97 LEU A O 1
ATOM 775 N N . LYS A 1 98 ? 6.204 4.881 -23.930 1.00 76.31 98 LYS A N 1
ATOM 776 C CA . LYS A 1 98 ? 6.536 6.134 -23.239 1.00 76.31 98 LYS A CA 1
ATOM 777 C C . LYS A 1 98 ? 7.284 5.896 -21.937 1.00 76.31 98 LYS A C 1
ATOM 779 O O . LYS A 1 98 ? 8.287 6.565 -21.701 1.00 76.31 98 LYS A O 1
ATOM 784 N N . LEU A 1 99 ? 6.834 4.912 -21.155 1.00 78.81 99 LEU A N 1
ATOM 785 C CA . LEU A 1 99 ? 7.320 4.663 -19.801 1.00 78.81 99 LEU A CA 1
ATOM 786 C C . LEU A 1 99 ? 8.855 4.569 -19.710 1.00 78.81 99 LEU A C 1
ATOM 788 O O . LEU A 1 99 ? 9.423 5.326 -18.926 1.00 78.81 99 LEU A O 1
ATOM 792 N N . PRO A 1 100 ? 9.549 3.744 -20.526 1.00 82.38 100 PRO A N 1
ATOM 793 C CA . PRO A 1 100 ? 11.007 3.622 -20.454 1.00 82.38 100 PRO A CA 1
ATOM 794 C C . PRO A 1 100 ? 11.729 4.964 -20.596 1.00 82.38 100 PRO A C 1
ATOM 796 O O . PRO A 1 100 ? 12.669 5.276 -19.872 1.00 82.38 100 PRO A O 1
ATOM 799 N N . LYS A 1 101 ? 11.264 5.801 -21.526 1.00 83.69 101 LYS A N 1
ATOM 800 C CA . LYS A 1 101 ? 11.888 7.095 -21.793 1.00 83.69 101 LYS A CA 1
ATOM 801 C C . LYS A 1 101 ? 11.582 8.104 -20.690 1.00 83.69 101 LYS A C 1
ATOM 803 O O . LYS A 1 101 ? 12.494 8.807 -20.270 1.00 83.69 101 LYS A O 1
ATOM 808 N N . GLU A 1 102 ? 10.326 8.183 -20.255 1.00 82.94 102 GLU A N 1
ATOM 809 C CA . GLU A 1 102 ? 9.900 9.102 -19.194 1.00 82.94 102 GLU A CA 1
ATOM 810 C C . GLU A 1 102 ? 10.645 8.798 -17.889 1.00 82.94 102 GLU A C 1
ATOM 812 O O . GLU A 1 102 ? 11.236 9.711 -17.315 1.00 82.94 102 GLU A O 1
ATOM 817 N N . LYS A 1 103 ? 10.745 7.518 -17.503 1.00 80.00 103 LYS A N 1
ATOM 818 C CA . LYS A 1 103 ? 11.481 7.097 -16.302 1.00 80.00 103 LYS A CA 1
ATOM 819 C C . LYS A 1 103 ? 12.980 7.323 -16.394 1.00 80.00 103 LYS A C 1
ATOM 821 O O . LYS A 1 103 ? 13.577 7.851 -15.463 1.00 80.00 103 LYS A O 1
ATOM 826 N N . ALA A 1 104 ? 13.596 7.016 -17.534 1.00 81.81 104 ALA A N 1
ATOM 827 C CA . ALA A 1 104 ? 15.010 7.320 -17.723 1.00 81.81 104 ALA A CA 1
ATOM 828 C C . ALA A 1 104 ? 15.286 8.831 -17.610 1.00 81.81 104 ALA A C 1
ATOM 830 O O . ALA A 1 104 ? 16.246 9.235 -16.960 1.00 81.81 104 ALA A O 1
ATOM 831 N N . GLN A 1 105 ? 14.448 9.677 -18.221 1.00 85.62 105 GLN A N 1
ATOM 832 C CA . GLN A 1 105 ? 14.601 11.135 -18.157 1.00 85.62 105 GLN A CA 1
ATOM 833 C C . GLN A 1 105 ? 14.400 11.678 -16.743 1.00 85.62 105 GLN A C 1
ATOM 835 O O . GLN A 1 105 ? 15.183 12.519 -16.302 1.00 85.62 105 GLN A O 1
ATOM 840 N N . GLU A 1 106 ? 13.378 11.188 -16.044 1.00 81.06 106 GLU A N 1
ATOM 841 C CA . GLU A 1 106 ? 13.100 11.532 -14.656 1.00 81.06 106 GLU A CA 1
ATOM 842 C C . GLU A 1 106 ? 14.307 11.214 -13.767 1.00 81.06 106 GLU A C 1
ATOM 844 O O . GLU A 1 106 ? 14.870 12.123 -13.155 1.00 81.06 106 GLU A O 1
ATOM 849 N N . LEU A 1 107 ? 14.767 9.962 -13.770 1.00 74.75 107 LEU A N 1
ATOM 850 C CA . LEU A 1 107 ? 15.858 9.514 -12.907 1.00 74.75 107 LEU A CA 1
ATOM 851 C C . LEU A 1 107 ? 17.187 10.205 -13.235 1.00 74.75 107 LEU A C 1
ATOM 853 O O . LEU A 1 107 ? 17.916 10.596 -12.326 1.00 74.75 107 LEU A O 1
ATOM 857 N N . ILE A 1 108 ? 17.486 10.442 -14.518 1.00 80.44 108 ILE A N 1
ATOM 858 C CA . ILE A 1 108 ? 18.681 11.200 -14.925 1.00 80.44 108 ILE A CA 1
ATOM 859 C C . ILE A 1 108 ? 18.601 12.654 -14.447 1.00 80.44 108 ILE A C 1
ATOM 861 O O . ILE A 1 108 ? 19.613 13.210 -14.024 1.00 80.44 108 ILE A O 1
ATOM 865 N N . SER A 1 109 ? 17.425 13.287 -14.511 1.00 79.25 109 SER A N 1
ATOM 866 C CA . SER A 1 109 ? 17.257 14.671 -14.048 1.00 79.25 109 SER A CA 1
ATOM 867 C C . SER A 1 109 ? 17.432 14.817 -12.536 1.00 79.25 109 SER A C 1
ATOM 869 O O . SER A 1 109 ? 17.844 15.877 -12.074 1.00 79.25 109 SER A O 1
ATOM 871 N N . GLN A 1 110 ? 17.131 13.754 -11.787 1.00 70.06 110 GLN A N 1
ATOM 872 C CA . GLN A 1 110 ? 17.175 13.735 -10.329 1.00 70.06 110 GLN A CA 1
ATOM 873 C C . GLN A 1 110 ? 18.562 13.352 -9.802 1.00 70.06 110 GLN A C 1
ATOM 875 O O . GLN A 1 110 ? 19.079 14.035 -8.925 1.00 70.06 110 GLN A O 1
ATOM 880 N N . ASN A 1 111 ? 19.180 12.311 -10.370 1.00 71.19 111 ASN A N 1
ATOM 881 C CA . ASN A 1 111 ? 20.366 11.663 -9.793 1.00 71.19 111 ASN A CA 1
ATOM 882 C C . ASN A 1 111 ? 21.606 11.753 -10.704 1.00 71.19 111 ASN A C 1
ATOM 884 O O . ASN A 1 111 ? 22.682 11.261 -10.370 1.00 71.19 111 ASN A O 1
ATOM 888 N N . GLY A 1 112 ? 21.472 12.349 -11.893 1.00 79.62 112 GLY A N 1
ATOM 889 C CA . GLY A 1 112 ? 22.507 12.311 -12.921 1.00 79.62 112 GLY A CA 1
ATOM 890 C C . GLY A 1 112 ? 22.655 10.929 -13.568 1.00 79.62 112 GLY A C 1
ATOM 891 O O . GLY A 1 112 ? 21.832 10.027 -13.402 1.00 79.62 112 GLY A O 1
ATOM 892 N N . ILE A 1 113 ? 23.711 10.765 -14.367 1.00 83.25 113 ILE A N 1
ATOM 893 C CA . ILE A 1 113 ? 24.023 9.504 -15.053 1.00 83.25 113 ILE A CA 1
ATOM 894 C C . ILE A 1 113 ? 25.018 8.712 -14.198 1.00 83.25 113 ILE A C 1
ATOM 896 O O . ILE A 1 113 ? 26.128 9.184 -13.961 1.00 83.25 113 ILE A O 1
ATOM 900 N N . GLY A 1 114 ? 24.651 7.494 -13.788 1.00 79.50 114 GLY A N 1
ATOM 901 C CA . GLY A 1 114 ? 25.486 6.632 -12.948 1.00 79.50 114 GLY A CA 1
ATOM 902 C C . GLY A 1 114 ? 24.940 5.208 -12.806 1.00 79.50 114 GLY A C 1
ATOM 903 O O . GLY A 1 114 ? 23.872 4.889 -13.333 1.00 79.50 114 GLY A O 1
ATOM 904 N N . LEU A 1 115 ? 25.690 4.349 -12.105 1.00 75.38 115 LEU A N 1
ATOM 905 C CA . LEU A 1 115 ? 25.302 2.957 -11.842 1.00 75.38 115 LEU A CA 1
ATOM 906 C C . LEU A 1 115 ? 24.014 2.880 -11.011 1.00 75.38 115 LEU A C 1
ATOM 908 O O . LEU A 1 115 ? 23.124 2.109 -11.357 1.00 75.38 115 LEU A O 1
ATOM 912 N N . ASP A 1 116 ? 23.889 3.725 -9.988 1.00 68.06 116 ASP A N 1
ATOM 913 C CA . ASP A 1 116 ? 22.707 3.771 -9.124 1.00 68.06 116 ASP A CA 1
ATOM 914 C C . ASP A 1 116 ? 21.457 4.155 -9.923 1.00 68.06 116 ASP A C 1
ATOM 916 O O . ASP A 1 116 ? 20.465 3.435 -9.894 1.00 68.06 116 ASP A O 1
ATOM 920 N N . THR A 1 117 ? 21.534 5.197 -10.763 1.00 73.75 117 THR A N 1
ATOM 921 C CA . THR A 1 117 ? 20.452 5.580 -11.690 1.00 73.75 117 THR A CA 1
ATOM 922 C C . THR A 1 117 ? 20.043 4.426 -12.608 1.00 73.75 117 THR A C 1
ATOM 924 O O . THR A 1 117 ? 18.854 4.208 -12.838 1.00 73.75 117 THR A O 1
ATOM 927 N N . ALA A 1 118 ? 21.009 3.672 -13.142 1.00 73.19 118 ALA A N 1
ATOM 928 C CA . ALA A 1 118 ? 20.731 2.549 -14.035 1.00 73.19 118 ALA A CA 1
ATOM 929 C C . ALA A 1 118 ? 20.051 1.376 -13.310 1.00 73.19 118 ALA A C 1
ATOM 931 O O . ALA A 1 118 ? 19.142 0.755 -13.865 1.00 73.19 118 ALA A O 1
ATOM 932 N N . LEU A 1 119 ? 20.476 1.083 -12.081 1.00 69.19 119 LEU A N 1
ATOM 933 C CA . LEU A 1 119 ? 19.891 0.033 -11.252 1.00 69.19 119 LEU A CA 1
ATOM 934 C C . LEU A 1 119 ? 18.482 0.414 -10.772 1.00 69.19 119 LEU A C 1
ATOM 936 O O . LEU A 1 119 ? 17.569 -0.398 -10.907 1.00 69.19 119 LEU A O 1
ATOM 940 N N . THR A 1 120 ? 18.272 1.655 -10.322 1.00 69.75 120 THR A N 1
ATOM 941 C CA . THR A 1 120 ? 16.943 2.185 -9.965 1.00 69.75 120 THR A CA 1
ATOM 942 C C . THR A 1 120 ? 15.989 2.132 -11.151 1.00 69.75 120 THR A C 1
ATOM 944 O O . THR A 1 120 ? 14.881 1.617 -11.035 1.00 69.75 120 THR A O 1
ATOM 947 N N . TYR A 1 121 ? 16.442 2.572 -12.327 1.00 75.50 121 TYR A N 1
ATOM 948 C CA . TYR A 1 121 ? 15.658 2.463 -13.553 1.00 75.50 121 TYR A CA 1
ATOM 949 C C . TYR A 1 121 ? 15.280 1.007 -13.862 1.00 75.50 121 TYR A C 1
ATOM 951 O O . TYR A 1 121 ? 14.133 0.718 -14.197 1.00 75.50 121 TYR A O 1
ATOM 959 N N . GLY A 1 122 ? 16.228 0.075 -13.725 1.00 71.75 122 GLY A N 1
ATOM 960 C CA . GLY A 1 122 ? 15.971 -1.352 -13.908 1.00 71.75 122 GLY A CA 1
ATOM 961 C C . GLY A 1 122 ? 14.885 -1.883 -12.970 1.00 71.75 122 GLY A C 1
ATOM 962 O O . GLY A 1 122 ? 14.003 -2.610 -13.427 1.00 71.75 122 GLY A O 1
ATOM 963 N N . LEU A 1 123 ? 14.912 -1.486 -11.696 1.00 70.69 123 LEU A N 1
ATOM 964 C CA . LEU A 1 123 ? 13.903 -1.868 -10.705 1.00 70.69 123 LEU A CA 1
ATOM 965 C C . LEU A 1 123 ? 12.527 -1.282 -11.015 1.00 70.69 123 LEU A C 1
ATOM 967 O O . LEU A 1 123 ? 11.555 -2.032 -11.018 1.00 70.69 123 LEU A O 1
ATOM 971 N N . GLU A 1 124 ? 12.434 0.008 -11.345 1.00 72.44 124 GLU A N 1
ATOM 972 C CA . GLU A 1 124 ? 11.153 0.630 -11.705 1.00 72.44 124 GLU A CA 1
ATOM 973 C C . GLU A 1 124 ? 10.535 -0.020 -12.947 1.00 72.44 124 GLU A C 1
ATOM 975 O O . GLU A 1 124 ? 9.335 -0.295 -12.985 1.00 72.44 124 GLU A O 1
ATOM 980 N N . ILE A 1 125 ? 11.352 -0.324 -13.961 1.00 75.69 125 ILE A N 1
ATOM 981 C CA . ILE A 1 125 ? 10.885 -1.019 -15.163 1.00 75.69 125 ILE A CA 1
ATOM 982 C C . ILE A 1 125 ? 10.466 -2.450 -14.849 1.00 75.69 125 ILE A C 1
ATOM 984 O O . ILE A 1 125 ? 9.445 -2.907 -15.359 1.00 75.69 125 ILE A O 1
ATOM 988 N N . ALA A 1 126 ? 11.214 -3.166 -14.017 1.00 71.00 126 ALA A N 1
ATOM 989 C CA . ALA A 1 126 ? 10.869 -4.529 -13.644 1.00 71.00 126 ALA A CA 1
ATOM 990 C C . ALA A 1 126 ? 9.583 -4.578 -12.797 1.00 71.00 126 ALA A C 1
ATOM 992 O O . ALA A 1 126 ? 8.712 -5.404 -13.066 1.00 71.00 126 ALA A O 1
ATOM 993 N N . TYR A 1 127 ? 9.398 -3.637 -11.869 1.00 71.88 127 TYR A N 1
ATOM 994 C CA . TYR A 1 127 ? 8.153 -3.459 -11.121 1.00 71.88 127 TYR A CA 1
ATOM 995 C C . TYR A 1 127 ? 6.978 -3.134 -12.052 1.00 71.88 127 TYR A C 1
ATOM 997 O O . TYR A 1 127 ? 5.939 -3.793 -12.018 1.00 71.88 127 TYR A O 1
ATOM 1005 N N . ALA A 1 128 ? 7.174 -2.207 -12.992 1.00 73.31 128 ALA A N 1
ATOM 1006 C CA . ALA A 1 128 ? 6.219 -1.942 -14.060 1.00 73.31 128 ALA A CA 1
ATOM 1007 C C . ALA A 1 128 ? 5.892 -3.212 -14.869 1.00 73.31 128 ALA A C 1
ATOM 1009 O O . ALA A 1 128 ? 4.729 -3.475 -15.160 1.00 73.31 128 ALA A O 1
ATOM 1010 N N . MET A 1 129 ? 6.876 -4.052 -15.201 1.00 73.69 129 MET A N 1
ATOM 1011 C CA . MET A 1 129 ? 6.638 -5.327 -15.892 1.00 73.69 129 MET A CA 1
ATOM 1012 C C . MET A 1 129 ? 5.801 -6.292 -15.058 1.00 73.69 129 MET A C 1
ATOM 1014 O O . MET A 1 129 ? 4.911 -6.939 -15.609 1.00 73.69 129 MET A O 1
ATOM 1018 N N . MET A 1 130 ? 6.052 -6.362 -13.749 1.00 72.19 130 MET A N 1
ATOM 1019 C CA . MET A 1 130 ? 5.264 -7.183 -12.832 1.00 72.19 130 MET A CA 1
ATOM 1020 C C . MET A 1 130 ? 3.803 -6.744 -12.817 1.00 72.19 130 MET A C 1
ATOM 1022 O O . MET A 1 130 ? 2.910 -7.585 -12.809 1.00 72.19 130 MET A O 1
ATOM 1026 N N . GLN A 1 131 ? 3.548 -5.441 -12.859 1.00 70.31 131 GLN A N 1
ATOM 1027 C CA . GLN A 1 131 ? 2.206 -4.870 -12.813 1.00 70.31 131 GLN A CA 1
ATOM 1028 C C . GLN A 1 131 ? 1.520 -4.767 -14.184 1.00 70.31 131 GLN A C 1
ATOM 1030 O O . GLN A 1 131 ? 0.297 -4.666 -14.262 1.00 70.31 131 GLN A O 1
ATOM 1035 N N . ALA A 1 132 ? 2.271 -4.788 -15.284 1.00 70.31 132 ALA A N 1
ATOM 1036 C CA . ALA A 1 132 ? 1.708 -4.549 -16.601 1.00 70.31 132 ALA A CA 1
ATOM 1037 C C . ALA A 1 132 ? 0.695 -5.621 -16.997 1.00 70.31 132 ALA A C 1
ATOM 1039 O O . ALA A 1 132 ? 0.952 -6.828 -16.967 1.00 70.31 132 ALA A O 1
ATOM 1040 N N . SER A 1 133 ? -0.473 -5.176 -17.444 1.00 67.69 133 SER A N 1
ATOM 1041 C CA . SER A 1 133 ? -1.461 -6.036 -18.089 1.00 67.69 133 SER A CA 1
ATOM 1042 C C . SER A 1 133 ? -2.253 -5.263 -19.139 1.00 67.69 133 SER A C 1
ATOM 1044 O O . SER A 1 133 ? -2.441 -4.049 -19.056 1.00 67.69 133 SER A O 1
ATOM 1046 N N . SER A 1 134 ? -2.724 -5.970 -20.169 1.00 71.00 134 SER A N 1
ATOM 1047 C CA . SER A 1 134 ? -3.757 -5.410 -21.053 1.00 71.00 134 SER A CA 1
ATOM 1048 C C . SER A 1 134 ? -5.063 -5.215 -20.270 1.00 71.00 134 SER A C 1
ATOM 1050 O O . SER A 1 134 ? -5.290 -5.940 -19.307 1.00 71.00 134 SER A O 1
ATOM 1052 N N . LYS A 1 135 ? -5.963 -4.312 -20.696 1.00 70.50 135 LYS A N 1
ATOM 1053 C CA . LYS A 1 135 ? -7.266 -4.099 -20.021 1.00 70.50 135 LYS A CA 1
ATOM 1054 C C . LYS A 1 135 ? -8.029 -5.416 -19.784 1.00 70.50 135 LYS A C 1
ATOM 1056 O O . LYS A 1 135 ? -8.437 -5.706 -18.668 1.00 70.50 135 LYS A O 1
ATOM 1061 N N . LYS A 1 136 ? -8.119 -6.267 -20.810 1.00 72.94 136 LYS A N 1
ATOM 1062 C CA . LYS A 1 136 ? -8.779 -7.581 -20.718 1.00 72.94 136 LYS A CA 1
ATOM 1063 C C . LYS A 1 136 ? -8.082 -8.531 -19.737 1.00 72.94 136 LYS A C 1
ATOM 1065 O O . LYS A 1 136 ? -8.723 -9.346 -19.080 1.00 72.94 136 LYS A O 1
ATOM 1070 N N . GLU A 1 137 ? -6.755 -8.486 -19.677 1.00 72.25 137 GLU A N 1
ATOM 1071 C CA . GLU A 1 137 ? -5.986 -9.323 -18.758 1.00 72.25 137 GLU A CA 1
ATOM 1072 C C . GLU A 1 137 ? -6.081 -8.824 -17.316 1.00 72.25 137 GLU A C 1
ATOM 1074 O O . GLU A 1 137 ? -6.183 -9.646 -16.410 1.00 72.25 137 GLU A O 1
ATOM 1079 N N . LEU A 1 138 ? -6.101 -7.505 -17.127 1.00 72.06 138 LEU A N 1
ATOM 1080 C CA . LEU A 1 138 ? -6.352 -6.833 -15.859 1.00 72.06 138 LEU A CA 1
ATOM 1081 C C . LEU A 1 138 ? -7.713 -7.253 -15.295 1.00 72.06 138 LEU A C 1
ATOM 1083 O O . LEU A 1 138 ? -7.765 -7.823 -14.210 1.00 72.06 138 LEU A O 1
ATOM 1087 N N . GLU A 1 139 ? -8.787 -7.077 -16.068 1.00 73.81 139 GLU A N 1
ATOM 1088 C CA . GLU A 1 139 ? -10.140 -7.505 -15.688 1.00 73.81 139 GLU A CA 1
ATOM 1089 C C . GLU A 1 139 ? -10.176 -8.984 -15.303 1.00 73.81 139 GLU A C 1
ATOM 1091 O O . GLU A 1 139 ? -10.731 -9.349 -14.268 1.00 73.81 139 GLU A O 1
ATOM 1096 N N . ARG A 1 140 ? -9.572 -9.855 -16.119 1.00 77.56 140 ARG A N 1
ATOM 1097 C CA . ARG A 1 140 ? -9.539 -11.294 -15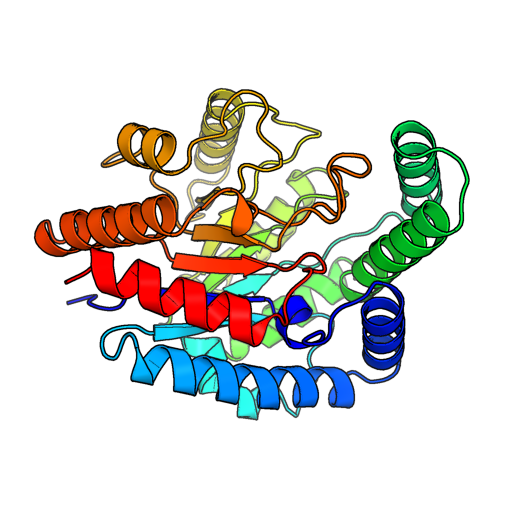.840 1.00 77.56 140 ARG A CA 1
ATOM 1098 C C . ARG A 1 140 ? -8.821 -11.593 -14.523 1.00 77.56 140 ARG A C 1
ATOM 1100 O O . ARG A 1 140 ? -9.363 -12.331 -13.711 1.00 77.56 140 ARG A O 1
ATOM 1107 N N . LYS A 1 141 ? -7.621 -11.047 -14.318 1.00 75.69 141 LYS A N 1
ATOM 1108 C CA . LYS A 1 141 ? -6.799 -11.313 -13.127 1.00 75.69 141 LYS A CA 1
ATOM 1109 C C . LYS A 1 141 ? -7.445 -10.774 -11.861 1.00 75.69 141 LYS A C 1
ATOM 1111 O O . LYS A 1 141 ? -7.480 -11.475 -10.862 1.00 75.69 141 LYS A O 1
ATOM 1116 N N . VAL A 1 142 ? -8.004 -9.571 -11.924 1.00 75.31 142 VAL A N 1
ATOM 1117 C CA . VAL A 1 142 ? -8.716 -8.984 -10.792 1.00 75.31 142 VAL A CA 1
ATOM 1118 C C . VAL A 1 142 ? -9.955 -9.804 -10.438 1.00 75.31 142 VAL A C 1
ATOM 1120 O O . VAL A 1 142 ? -10.136 -10.128 -9.273 1.00 75.31 142 VAL A O 1
ATOM 1123 N N . ASN A 1 143 ? -10.769 -10.213 -11.418 1.00 76.75 143 ASN A N 1
ATOM 1124 C CA . ASN A 1 143 ? -11.921 -11.084 -11.152 1.00 76.75 143 ASN A CA 1
ATOM 1125 C C . ASN A 1 143 ? -11.501 -12.448 -10.585 1.00 76.75 143 ASN A C 1
ATOM 1127 O O . ASN A 1 143 ? -12.164 -12.978 -9.700 1.00 76.75 143 ASN A O 1
ATOM 1131 N N . GLU A 1 144 ? -10.407 -13.023 -11.088 1.00 77.81 144 GLU A N 1
ATOM 1132 C CA . GLU A 1 144 ? -9.850 -14.265 -10.548 1.00 77.81 144 GLU A CA 1
ATOM 1133 C C . GLU A 1 144 ? -9.391 -14.106 -9.099 1.00 77.81 144 GLU A C 1
ATOM 1135 O O . GLU A 1 144 ? -9.629 -15.013 -8.311 1.00 77.81 144 GLU A O 1
ATOM 1140 N N . SER A 1 145 ? -8.775 -12.975 -8.750 1.00 76.94 145 SER A N 1
ATOM 1141 C CA . SER A 1 145 ? -8.381 -12.652 -7.380 1.00 76.94 145 SER A CA 1
ATOM 1142 C C . SER A 1 145 ? -9.582 -12.392 -6.475 1.00 76.94 145 SER A C 1
ATOM 1144 O O . SER A 1 145 ? -9.625 -12.932 -5.378 1.00 76.94 145 SER A O 1
ATOM 1146 N N . LEU A 1 146 ? -10.581 -11.632 -6.935 1.00 76.62 146 LEU A N 1
ATOM 1147 C CA . LEU A 1 146 ? -11.810 -11.362 -6.181 1.00 76.62 146 LEU A CA 1
ATOM 1148 C C . LEU A 1 146 ? -12.578 -12.645 -5.857 1.00 76.62 146 LEU A C 1
ATOM 1150 O O . LEU A 1 146 ? -13.076 -12.785 -4.750 1.00 76.62 146 LEU A O 1
ATOM 1154 N N . ALA A 1 147 ? -12.608 -13.610 -6.780 1.00 77.44 147 ALA A N 1
ATOM 1155 C CA . ALA A 1 147 ? -13.250 -14.908 -6.562 1.00 77.44 147 ALA A CA 1
ATOM 1156 C C . ALA A 1 147 ? -12.585 -15.769 -5.466 1.00 77.44 147 ALA A C 1
ATOM 1158 O O . ALA A 1 147 ? -13.106 -16.836 -5.144 1.00 77.44 147 ALA A O 1
ATOM 1159 N N . LEU A 1 148 ? -11.426 -15.356 -4.941 1.00 74.31 148 LEU A N 1
ATOM 1160 C CA . LEU A 1 148 ? -10.754 -16.016 -3.819 1.00 74.31 148 LEU A CA 1
ATOM 1161 C C . LEU A 1 148 ? -11.160 -15.435 -2.465 1.00 74.31 148 LEU A C 1
ATOM 1163 O O . LEU A 1 148 ? -10.980 -16.107 -1.454 1.00 74.31 148 LEU A O 1
ATOM 1167 N N . PHE A 1 149 ? -11.685 -14.210 -2.438 1.00 73.50 149 PHE A N 1
ATOM 1168 C CA . PHE A 1 149 ? -12.235 -13.635 -1.220 1.00 73.50 149 PHE A CA 1
ATOM 1169 C C . PHE A 1 149 ? -13.622 -14.244 -0.964 1.00 73.50 149 PHE A C 1
ATOM 1171 O O . PHE A 1 149 ? -14.375 -14.478 -1.917 1.00 73.50 149 PHE A O 1
ATOM 1178 N N . PRO A 1 150 ? -14.000 -14.494 0.300 1.00 70.88 150 PRO A N 1
ATOM 1179 C CA . PRO A 1 150 ? -15.366 -14.875 0.640 1.00 70.88 150 PRO A CA 1
ATOM 1180 C C . PRO A 1 150 ? -16.366 -13.832 0.123 1.00 70.88 150 PRO A C 1
ATOM 1182 O O . PRO A 1 150 ? -16.097 -12.637 0.225 1.00 70.88 150 PRO A O 1
ATOM 1185 N N . GLU A 1 151 ? -17.528 -14.266 -0.385 1.00 68.50 151 GLU A N 1
ATOM 1186 C CA . GLU A 1 151 ? -18.527 -13.371 -1.012 1.00 68.50 151 GLU A CA 1
ATOM 1187 C C . GLU A 1 151 ? -18.930 -12.187 -0.114 1.00 68.50 151 GLU A C 1
ATOM 1189 O O . GLU A 1 151 ? -19.183 -11.090 -0.614 1.00 68.50 151 GLU A O 1
ATOM 1194 N N . ASP A 1 152 ? -18.932 -12.389 1.206 1.00 68.06 152 ASP A N 1
ATOM 1195 C CA . ASP A 1 152 ? -19.312 -11.394 2.213 1.00 68.06 152 ASP A CA 1
ATOM 1196 C C . ASP A 1 152 ? -18.127 -10.617 2.825 1.00 68.06 152 ASP A C 1
ATOM 1198 O O . ASP A 1 152 ? -18.341 -9.746 3.670 1.00 68.06 152 ASP A O 1
ATOM 1202 N N . SER A 1 153 ? -16.882 -10.904 2.422 1.00 65.62 153 SER A N 1
ATOM 1203 C CA . SER A 1 153 ? -15.706 -10.218 2.970 1.00 65.62 153 SER A CA 1
ATOM 1204 C C . SER A 1 153 ? -15.508 -8.841 2.318 1.00 65.62 153 SER A C 1
ATOM 1206 O O . SER A 1 153 ? -15.573 -8.734 1.088 1.00 65.62 153 SER A O 1
ATOM 1208 N N . PRO A 1 154 ? -15.262 -7.768 3.097 1.00 70.62 154 PRO A N 1
ATOM 1209 C CA . PRO A 1 154 ? -14.939 -6.467 2.534 1.00 70.62 154 PRO A CA 1
ATOM 1210 C C . PRO A 1 154 ? -13.558 -6.503 1.868 1.00 70.62 154 PRO A C 1
ATOM 1212 O O . PRO A 1 154 ? -12.537 -6.550 2.548 1.00 70.62 154 PRO A O 1
ATOM 1215 N N . VAL A 1 155 ? -13.513 -6.411 0.540 1.00 76.06 155 VAL A N 1
ATOM 1216 C CA . VAL A 1 155 ? -12.244 -6.353 -0.201 1.00 76.06 155 VAL A CA 1
ATOM 1217 C C . VAL A 1 155 ? -11.858 -4.903 -0.418 1.00 76.06 155 VAL A C 1
ATOM 1219 O O . VAL A 1 155 ? -12.622 -4.147 -1.019 1.00 76.06 155 VAL A O 1
ATOM 1222 N N . THR A 1 156 ? -10.665 -4.508 0.027 1.00 84.06 156 THR A N 1
ATOM 1223 C CA . THR A 1 156 ? -10.115 -3.202 -0.352 1.00 84.06 156 THR A CA 1
ATOM 1224 C C . THR A 1 156 ? -9.287 -3.354 -1.618 1.00 84.06 156 THR A C 1
ATOM 1226 O O . THR A 1 156 ? -8.330 -4.122 -1.662 1.00 84.06 156 THR A O 1
ATOM 1229 N N . MET A 1 157 ? -9.674 -2.640 -2.666 1.00 81.31 157 MET A N 1
ATOM 1230 C CA . MET A 1 157 ? -8.900 -2.509 -3.889 1.00 81.31 157 MET A CA 1
ATOM 1231 C C . MET A 1 157 ? -8.103 -1.217 -3.844 1.00 81.31 157 MET A C 1
ATOM 1233 O O . MET A 1 157 ? -8.664 -0.149 -3.587 1.00 81.31 157 MET A O 1
ATOM 1237 N N . ARG A 1 158 ? -6.808 -1.325 -4.111 1.00 82.50 158 ARG A N 1
ATOM 1238 C CA . ARG A 1 158 ? -5.855 -0.225 -4.025 1.00 82.50 158 ARG A CA 1
ATOM 1239 C C . ARG A 1 158 ? -5.357 0.162 -5.400 1.00 82.50 158 ARG A C 1
ATOM 1241 O O . ARG A 1 158 ? -5.210 -0.694 -6.270 1.00 82.50 158 ARG A O 1
ATOM 1248 N N . THR A 1 159 ? -5.115 1.446 -5.625 1.00 71.75 159 THR A N 1
ATOM 1249 C CA . THR A 1 159 ? -4.536 1.918 -6.889 1.00 71.75 159 THR A CA 1
ATOM 1250 C C . THR A 1 159 ? -3.165 2.499 -6.639 1.00 71.75 159 THR A C 1
ATOM 1252 O O . THR A 1 159 ? -3.079 3.492 -5.929 1.00 71.75 159 THR A O 1
ATOM 1255 N N . CYS A 1 160 ? -2.143 1.971 -7.306 1.00 65.19 160 CYS A N 1
ATOM 1256 C CA . CYS A 1 160 ? -0.841 2.621 -7.351 1.00 65.19 160 CYS A CA 1
ATOM 1257 C C . CYS A 1 160 ? -0.803 3.656 -8.501 1.00 65.19 160 CYS A C 1
ATOM 1259 O O . CYS A 1 160 ? -1.552 3.549 -9.480 1.00 65.19 160 CYS A O 1
ATOM 1261 N N . ILE A 1 161 ? -0.006 4.716 -8.363 1.00 53.94 161 ILE A N 1
ATOM 1262 C CA . ILE A 1 161 ? -0.232 6.026 -9.018 1.00 53.94 161 ILE A CA 1
ATOM 1263 C C . ILE A 1 161 ? 0.324 6.200 -10.432 1.00 53.94 161 ILE A C 1
ATOM 1265 O O . ILE A 1 161 ? -0.090 7.107 -11.165 1.00 53.94 161 ILE A O 1
ATOM 1269 N N . GLU A 1 162 ? 1.247 5.371 -10.892 1.00 53.16 162 GLU A N 1
ATOM 1270 C CA . GLU A 1 162 ? 2.001 5.729 -12.087 1.00 53.16 162 GLU A CA 1
ATOM 1271 C C . GLU A 1 162 ? 1.553 4.975 -13.349 1.00 53.16 162 GLU A C 1
ATOM 1273 O O . GLU A 1 162 ? 2.041 3.892 -13.657 1.00 53.16 162 GLU A O 1
ATOM 1278 N N . ASN A 1 163 ? 0.691 5.631 -14.153 1.00 46.56 163 ASN A N 1
ATOM 1279 C CA . ASN A 1 163 ? 0.849 5.832 -15.620 1.00 46.56 163 ASN A CA 1
ATOM 1280 C C . ASN A 1 163 ? -0.394 5.791 -16.535 1.00 46.56 163 ASN A C 1
ATOM 1282 O O . ASN A 1 163 ? -0.226 5.695 -17.752 1.00 46.56 163 ASN A O 1
ATOM 1286 N N . PHE A 1 164 ? -1.622 6.011 -16.057 1.00 46.88 164 PHE A N 1
ATOM 1287 C CA . PHE A 1 164 ? -2.717 6.427 -16.957 1.00 46.88 164 PHE A CA 1
ATOM 1288 C C . PHE A 1 164 ? -3.749 7.323 -16.267 1.00 46.88 164 PHE A C 1
ATOM 1290 O O . PHE A 1 164 ? -3.795 7.384 -15.045 1.00 46.88 164 PHE A O 1
ATOM 1297 N N . SER A 1 165 ? -4.557 8.044 -17.058 1.00 51.66 165 SER A N 1
ATOM 1298 C CA . SER A 1 165 ? -5.671 8.843 -16.540 1.00 51.66 165 SER A CA 1
ATOM 1299 C C . SER A 1 165 ? -6.608 7.956 -15.722 1.00 51.66 165 SER A C 1
ATOM 1301 O O . SER A 1 165 ? -7.032 6.893 -16.183 1.00 51.66 165 SER A O 1
ATOM 1303 N N . ASN A 1 166 ? -6.928 8.409 -14.512 1.00 52.41 166 ASN A N 1
ATOM 1304 C CA . ASN A 1 166 ? -7.767 7.694 -13.555 1.00 52.41 166 ASN A CA 1
ATOM 1305 C C . ASN A 1 166 ? -9.126 7.268 -14.143 1.00 52.41 166 ASN A C 1
ATOM 1307 O O . ASN A 1 166 ? -9.677 6.273 -13.697 1.00 52.41 166 ASN A O 1
ATOM 1311 N N . GLU A 1 167 ? -9.611 7.919 -15.208 1.00 59.56 167 GLU A N 1
ATOM 1312 C CA . GLU A 1 167 ? -10.778 7.499 -16.004 1.00 59.56 167 GLU A CA 1
ATOM 1313 C C . GLU A 1 167 ? -10.741 6.017 -16.413 1.00 59.56 167 GLU A C 1
ATOM 1315 O O . GLU A 1 167 ? -11.739 5.321 -16.284 1.00 59.56 167 GLU A O 1
ATOM 1320 N N . LYS A 1 168 ? -9.590 5.484 -16.848 1.00 58.84 168 LYS A N 1
ATOM 1321 C CA . LYS A 1 168 ? -9.497 4.066 -17.249 1.00 58.84 168 LYS A CA 1
ATOM 1322 C C . LYS A 1 168 ? -9.511 3.109 -16.065 1.00 58.84 168 LYS A C 1
ATOM 1324 O O . LYS A 1 168 ? -9.961 1.975 -16.209 1.00 58.84 168 LYS A O 1
ATOM 1329 N N . VAL A 1 169 ? -8.970 3.548 -14.931 1.00 58.09 169 VAL A N 1
ATOM 1330 C CA . VAL A 1 169 ? -9.019 2.789 -13.679 1.00 58.09 169 VAL A CA 1
ATOM 1331 C C . VAL A 1 169 ? -10.460 2.765 -13.187 1.00 58.09 169 VAL A C 1
ATOM 1333 O O . VAL A 1 169 ? -10.964 1.693 -12.889 1.00 58.09 169 VAL A O 1
ATOM 1336 N N . ILE A 1 170 ? -11.149 3.907 -13.230 1.00 62.94 170 ILE A N 1
ATOM 1337 C CA . ILE A 1 170 ? -12.568 4.050 -12.892 1.00 62.94 170 ILE A CA 1
ATOM 1338 C C . ILE A 1 170 ? -13.451 3.210 -13.820 1.00 62.94 170 ILE A C 1
ATOM 1340 O O . ILE A 1 170 ? -14.337 2.530 -13.327 1.00 62.94 170 ILE A O 1
ATOM 1344 N N . ASP A 1 171 ? -13.185 3.159 -15.129 1.00 66.25 171 ASP A N 1
ATOM 1345 C CA . ASP A 1 171 ? -13.922 2.288 -16.059 1.00 66.25 171 ASP A CA 1
ATOM 1346 C C . ASP A 1 171 ? -13.819 0.807 -15.668 1.00 66.25 171 ASP A C 1
ATOM 1348 O O . ASP A 1 171 ? -14.814 0.083 -15.657 1.00 66.25 171 ASP A O 1
ATOM 1352 N N . VAL A 1 172 ? -12.602 0.345 -15.360 1.00 62.72 172 VAL A N 1
ATOM 1353 C CA . VAL A 1 172 ? -12.361 -1.038 -14.924 1.00 62.72 172 VAL A CA 1
ATOM 1354 C C . VAL A 1 172 ? -13.011 -1.276 -13.559 1.00 62.72 172 VAL A C 1
ATOM 1356 O O . VAL A 1 172 ? -13.653 -2.301 -13.354 1.00 62.72 172 VAL A O 1
ATOM 1359 N N . VAL A 1 173 ? -12.903 -0.313 -12.646 1.00 65.56 173 VAL A N 1
ATOM 1360 C CA . VAL A 1 173 ? -13.495 -0.344 -11.304 1.00 65.56 173 VAL A CA 1
ATOM 1361 C C . VAL A 1 173 ? -15.025 -0.403 -11.358 1.00 65.56 173 VAL A C 1
ATOM 1363 O O . VAL A 1 173 ? -15.604 -1.253 -10.690 1.00 65.56 173 VAL A O 1
ATOM 1366 N N . ASN A 1 174 ? -15.676 0.411 -12.188 1.00 67.25 174 ASN A N 1
ATOM 1367 C CA . ASN A 1 174 ? -17.128 0.423 -12.384 1.00 67.25 174 ASN A CA 1
ATOM 1368 C C . ASN A 1 174 ? -17.642 -0.906 -12.944 1.00 67.25 174 ASN A C 1
ATOM 1370 O O . ASN A 1 174 ? -18.695 -1.410 -12.546 1.00 67.25 174 ASN A O 1
ATOM 1374 N N . GLU A 1 175 ? -16.890 -1.519 -13.857 1.00 66.06 175 GLU A N 1
ATOM 1375 C CA . GLU A 1 175 ? -17.259 -2.828 -14.388 1.00 66.06 175 GLU A CA 1
ATOM 1376 C C . GLU A 1 175 ? -17.120 -3.935 -13.325 1.00 66.06 175 GLU A C 1
ATOM 1378 O O . GLU A 1 175 ? -17.956 -4.842 -13.265 1.00 66.06 175 GLU A O 1
ATOM 1383 N N . LEU A 1 176 ? -16.119 -3.835 -12.445 1.00 62.94 176 LEU A N 1
ATOM 1384 C CA . LEU A 1 176 ? -15.871 -4.782 -11.352 1.00 62.94 176 LEU A CA 1
ATOM 1385 C C . LEU A 1 176 ? -16.850 -4.630 -10.175 1.00 62.94 176 LEU A C 1
ATOM 1387 O O . LEU A 1 176 ? -17.318 -5.643 -9.645 1.00 62.94 176 LEU A O 1
ATOM 1391 N N . SER A 1 177 ? -17.192 -3.397 -9.789 1.00 63.91 177 SER A N 1
ATOM 1392 C CA . SER A 1 177 ? -18.117 -3.082 -8.686 1.00 63.91 177 SER A CA 1
ATOM 1393 C C . SER A 1 177 ? -19.542 -3.550 -8.981 1.00 63.91 177 SER A C 1
ATOM 1395 O O . SER A 1 177 ? -20.231 -4.063 -8.099 1.00 63.91 177 SER A O 1
ATOM 1397 N N . SER A 1 178 ? -19.960 -3.494 -10.253 1.00 62.81 178 SER A N 1
ATOM 1398 C CA . SER A 1 178 ? -21.273 -3.982 -10.698 1.00 62.81 178 SER A CA 1
ATOM 1399 C C . SER A 1 178 ? -21.511 -5.471 -10.400 1.00 62.81 178 SER A C 1
ATOM 1401 O O . SER A 1 178 ? -22.659 -5.923 -10.362 1.00 62.81 178 SER A O 1
ATOM 1403 N N . ARG A 1 179 ? -20.432 -6.235 -10.170 1.00 64.19 179 ARG A N 1
ATOM 1404 C CA . ARG A 1 179 ? -20.451 -7.684 -9.931 1.00 64.19 179 ARG A CA 1
ATOM 1405 C C . ARG A 1 179 ? -20.131 -8.072 -8.487 1.00 64.19 179 ARG A C 1
ATOM 1407 O O . ARG A 1 179 ? -20.409 -9.208 -8.124 1.00 64.19 179 ARG A O 1
ATOM 1414 N N . ASN A 1 180 ? -19.600 -7.157 -7.669 1.00 63.69 180 ASN A N 1
ATOM 1415 C CA . ASN A 1 180 ? -19.127 -7.437 -6.310 1.00 63.69 180 ASN A CA 1
ATOM 1416 C C . ASN A 1 180 ? -19.508 -6.284 -5.364 1.00 63.69 180 ASN A C 1
ATOM 1418 O O . ASN A 1 180 ? -18.843 -5.253 -5.329 1.00 63.69 180 ASN A O 1
ATOM 1422 N N . ARG A 1 181 ? -20.587 -6.451 -4.586 1.00 62.53 181 ARG A N 1
ATOM 1423 C CA . ARG A 1 181 ? -21.161 -5.376 -3.744 1.00 62.53 181 ARG A CA 1
ATOM 1424 C C . ARG A 1 181 ? -20.344 -5.023 -2.494 1.00 62.53 181 ARG A C 1
ATOM 1426 O O . ARG A 1 181 ? -20.646 -4.018 -1.862 1.00 62.53 181 ARG A O 1
ATOM 1433 N N . ASN A 1 182 ? -19.336 -5.823 -2.151 1.00 73.06 182 ASN A N 1
ATOM 1434 C CA . ASN A 1 182 ? -18.557 -5.694 -0.914 1.00 73.06 182 ASN A CA 1
ATOM 1435 C C . ASN A 1 182 ? -17.150 -5.112 -1.143 1.00 73.06 182 ASN A C 1
ATOM 1437 O O . ASN A 1 182 ? -16.267 -5.262 -0.302 1.00 73.06 182 ASN A O 1
ATOM 1441 N N . VAL A 1 183 ? -16.924 -4.446 -2.280 1.00 78.06 183 VAL A N 1
ATOM 1442 C CA . VAL A 1 183 ? -15.620 -3.867 -2.627 1.00 78.06 183 VAL A CA 1
ATOM 1443 C C . VAL A 1 183 ? -15.543 -2.398 -2.217 1.00 78.06 183 VAL A C 1
ATOM 1445 O O . VAL A 1 183 ? -16.401 -1.596 -2.587 1.00 78.06 183 VAL A O 1
ATOM 1448 N N . LYS A 1 184 ? -14.477 -2.047 -1.494 1.00 84.81 184 LYS A N 1
ATOM 1449 C CA . LYS A 1 184 ? -14.073 -0.670 -1.186 1.00 84.81 184 LYS A CA 1
ATOM 1450 C C . LYS A 1 184 ? -12.855 -0.302 -2.015 1.00 84.81 184 LYS A C 1
ATOM 1452 O O . LYS A 1 184 ? -11.998 -1.145 -2.261 1.00 84.81 184 LYS A O 1
ATOM 1457 N N . TYR A 1 185 ? -12.745 0.958 -2.403 1.00 82.56 185 TYR A N 1
ATOM 1458 C CA . TYR A 1 185 ? -11.647 1.453 -3.225 1.00 82.56 185 TYR A CA 1
ATOM 1459 C C . TYR A 1 185 ? -10.832 2.456 -2.425 1.00 82.56 185 TYR A C 1
ATOM 1461 O O . TYR A 1 185 ? -11.318 3.544 -2.131 1.00 82.56 185 TYR A O 1
ATOM 1469 N N . ALA A 1 186 ? -9.605 2.095 -2.067 1.00 86.62 186 ALA A N 1
ATOM 1470 C CA . ALA A 1 186 ? -8.647 3.014 -1.471 1.00 86.62 186 ALA A CA 1
ATOM 1471 C C . ALA A 1 186 ? -7.746 3.536 -2.595 1.00 86.62 186 ALA A C 1
ATOM 1473 O O . ALA A 1 186 ? -6.974 2.789 -3.190 1.00 86.62 186 ALA A O 1
ATOM 1474 N N . LEU A 1 187 ? -7.918 4.802 -2.962 1.00 82.88 187 LEU A N 1
ATOM 1475 C CA . LEU A 1 187 ? -7.143 5.400 -4.048 1.00 82.88 187 LEU A CA 1
ATOM 1476 C C . LEU A 1 187 ? -5.924 6.096 -3.468 1.00 82.88 187 LEU A C 1
ATOM 1478 O O . LEU A 1 187 ? -6.078 6.765 -2.465 1.00 82.88 187 LEU A O 1
ATOM 1482 N N . GLU A 1 188 ? -4.752 5.990 -4.079 1.00 79.75 188 GLU A N 1
ATOM 1483 C CA . GLU A 1 188 ? -3.575 6.770 -3.680 1.00 79.75 188 GLU A CA 1
ATOM 1484 C C . GLU A 1 188 ? -3.536 8.135 -4.428 1.00 79.75 188 GLU A C 1
ATOM 1486 O O . GLU A 1 188 ? -4.096 8.272 -5.528 1.00 79.75 188 GLU A O 1
ATOM 1491 N N . PRO A 1 189 ? -2.886 9.181 -3.877 1.00 73.88 189 PRO A N 1
ATOM 1492 C CA . PRO A 1 189 ? -2.787 10.505 -4.505 1.00 73.88 189 PRO A CA 1
ATOM 1493 C C . PRO A 1 189 ? -1.891 10.563 -5.755 1.00 73.88 189 PRO A C 1
ATOM 1495 O O . PRO A 1 189 ? -0.670 10.513 -5.679 1.00 73.88 189 PRO A O 1
ATOM 1498 N N . ASN A 1 190 ? -2.471 10.801 -6.934 1.00 73.75 190 ASN A N 1
ATOM 1499 C CA . ASN A 1 190 ? -1.693 10.883 -8.173 1.00 73.75 190 ASN A CA 1
ATOM 1500 C C . ASN A 1 190 ? -0.963 12.226 -8.362 1.00 73.75 190 ASN A C 1
ATOM 1502 O O . ASN A 1 190 ? -1.612 13.200 -8.731 1.00 73.75 190 ASN A O 1
ATOM 1506 N N . VAL A 1 191 ? 0.374 12.256 -8.252 1.00 69.06 191 VAL A N 1
ATOM 1507 C CA . VAL A 1 191 ? 1.217 13.473 -8.423 1.00 69.06 191 VAL A CA 1
ATOM 1508 C C . VAL A 1 191 ? 1.006 14.239 -9.731 1.00 69.06 191 VAL A C 1
ATOM 1510 O O . VAL A 1 191 ? 1.247 15.444 -9.810 1.00 69.06 191 VAL A O 1
ATOM 1513 N N . LYS A 1 192 ? 0.549 13.563 -10.794 1.00 71.00 192 LYS A N 1
ATOM 1514 C CA . LYS A 1 192 ? 0.242 14.218 -12.078 1.00 71.00 192 LYS A CA 1
ATOM 1515 C C . LYS A 1 192 ? -1.065 15.022 -12.022 1.00 71.00 192 LYS A C 1
ATOM 1517 O O . LYS A 1 192 ? -1.321 15.805 -12.933 1.00 71.00 192 LYS A O 1
ATOM 1522 N N . LEU A 1 193 ? -1.893 14.809 -10.999 1.00 70.81 193 LEU A N 1
ATOM 1523 C CA . LEU A 1 193 ? -3.239 15.371 -10.843 1.00 70.81 193 LEU A CA 1
ATOM 1524 C C . LEU A 1 193 ? -3.409 16.173 -9.548 1.00 70.81 193 LEU A C 1
ATOM 1526 O O . LEU A 1 193 ? -4.128 17.168 -9.551 1.00 70.81 193 LEU A O 1
ATOM 1530 N N . VAL A 1 194 ? -2.778 15.735 -8.460 1.00 77.00 194 VAL A N 1
ATOM 1531 C CA . VAL A 1 194 ? -2.876 16.320 -7.120 1.00 77.00 194 VAL A CA 1
ATOM 1532 C C . VAL A 1 194 ? -1.493 16.350 -6.488 1.00 77.00 194 VAL A C 1
ATOM 1534 O O . VAL A 1 194 ? -0.730 15.402 -6.629 1.00 77.00 194 VAL A O 1
ATOM 1537 N N . ASN A 1 195 ? -1.165 17.435 -5.801 1.00 79.81 195 ASN A N 1
ATOM 1538 C CA . ASN A 1 195 ? 0.129 17.619 -5.148 1.00 79.81 195 ASN A CA 1
ATOM 1539 C C . ASN A 1 195 ? -0.000 18.094 -3.696 1.00 79.81 195 ASN A C 1
ATOM 1541 O O . ASN A 1 195 ? 1.018 18.264 -3.038 1.00 79.81 195 ASN A O 1
ATOM 1545 N N . THR A 1 196 ? -1.216 18.307 -3.182 1.00 85.19 196 THR A N 1
ATOM 1546 C CA . THR A 1 196 ? -1.483 18.661 -1.776 1.00 85.19 196 THR A CA 1
ATOM 1547 C C . THR A 1 196 ? -2.640 17.831 -1.217 1.00 85.19 196 THR A C 1
ATOM 1549 O O . THR A 1 196 ? -3.482 17.335 -1.971 1.00 85.19 196 THR A O 1
ATOM 1552 N N . LEU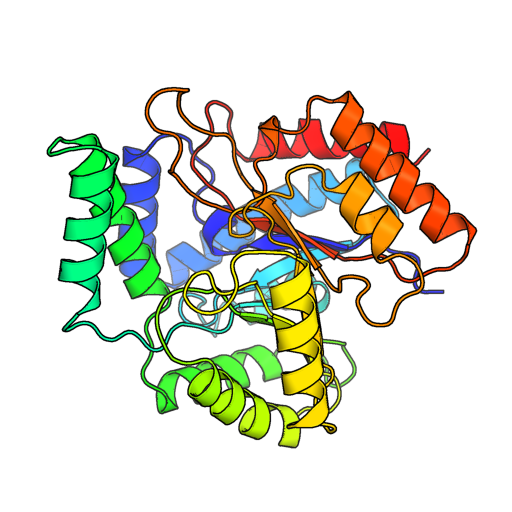 A 1 197 ? -2.736 17.712 0.113 1.00 85.62 197 LEU A N 1
ATOM 1553 C CA . LEU A 1 197 ? -3.847 17.000 0.761 1.00 85.62 197 LEU A CA 1
ATOM 1554 C C . LEU A 1 197 ? -5.216 17.597 0.388 1.00 85.62 197 LEU A C 1
ATOM 1556 O O . LEU A 1 197 ? -6.177 16.863 0.173 1.00 85.62 197 LEU A O 1
ATOM 1560 N N . SER A 1 198 ? -5.307 18.923 0.265 1.00 89.44 198 SER A N 1
ATOM 1561 C CA . SER A 1 198 ? -6.556 19.601 -0.107 1.00 89.44 198 SER A CA 1
ATOM 1562 C C . SER A 1 198 ? -6.992 19.267 -1.536 1.00 89.44 198 SER A C 1
ATOM 1564 O O . SER A 1 198 ? -8.171 19.000 -1.773 1.00 89.44 198 SER A O 1
ATOM 1566 N N . GLU A 1 199 ? -6.052 19.249 -2.487 1.00 89.94 199 GLU A N 1
ATOM 1567 C CA . GLU A 1 199 ? -6.322 18.838 -3.872 1.00 89.94 199 GLU A CA 1
ATOM 1568 C C . GLU A 1 199 ? -6.738 17.370 -3.944 1.00 89.94 199 GLU A C 1
ATOM 1570 O O . GLU A 1 199 ? -7.690 17.030 -4.645 1.00 89.94 199 GLU A O 1
ATOM 1575 N N . TYR A 1 200 ? -6.073 16.513 -3.172 1.00 88.19 200 TYR A N 1
ATOM 1576 C CA . TYR A 1 200 ? -6.394 15.097 -3.089 1.00 88.19 200 TYR A CA 1
ATOM 1577 C C . TYR A 1 200 ? -7.808 14.848 -2.539 1.00 88.19 200 TYR A C 1
ATOM 1579 O O . TYR A 1 200 ? -8.592 14.117 -3.146 1.00 88.19 200 TYR A O 1
ATOM 1587 N N . ILE A 1 201 ? -8.193 15.531 -1.458 1.00 91.38 201 ILE A N 1
ATOM 1588 C CA . ILE A 1 201 ? -9.553 15.475 -0.899 1.00 91.38 201 ILE A CA 1
ATOM 1589 C C . ILE A 1 201 ? -10.596 15.955 -1.913 1.00 91.38 201 ILE A C 1
ATOM 1591 O O . ILE A 1 201 ? -11.625 15.300 -2.099 1.00 91.38 201 ILE A O 1
ATOM 1595 N N . ALA A 1 202 ? -10.340 17.083 -2.582 1.00 90.94 202 ALA A N 1
ATOM 1596 C CA . ALA A 1 202 ? -11.249 17.629 -3.588 1.00 90.94 202 ALA A CA 1
ATOM 1597 C C . ALA A 1 202 ? -11.420 16.671 -4.775 1.00 90.94 202 ALA A C 1
ATOM 1599 O O . ALA A 1 202 ? -12.535 16.469 -5.261 1.00 90.94 202 ALA A O 1
ATOM 1600 N N . TYR A 1 203 ? -10.325 16.043 -5.203 1.00 87.19 203 TYR A N 1
ATOM 1601 C CA . TYR A 1 203 ? -10.327 15.038 -6.254 1.00 87.19 203 TYR A CA 1
ATOM 1602 C C . TYR A 1 203 ? -11.180 13.819 -5.873 1.00 87.19 203 TYR A C 1
ATOM 1604 O O . TYR A 1 203 ? -12.039 13.396 -6.645 1.00 87.19 203 TYR A O 1
ATOM 1612 N N . ILE A 1 204 ? -11.021 13.301 -4.654 1.00 87.81 204 ILE A N 1
ATOM 1613 C CA . ILE A 1 204 ? -11.798 12.156 -4.157 1.00 87.81 204 ILE A CA 1
ATOM 1614 C C . ILE A 1 204 ? -13.284 12.494 -4.023 1.00 87.81 204 ILE A C 1
ATOM 1616 O O . ILE A 1 204 ? -14.142 11.677 -4.359 1.00 87.81 204 ILE A O 1
ATOM 1620 N N . ASP A 1 205 ? -13.611 13.707 -3.582 1.00 91.94 205 ASP A N 1
ATOM 1621 C CA . ASP A 1 205 ? -14.997 14.171 -3.532 1.00 91.94 205 ASP A CA 1
ATOM 1622 C C . ASP A 1 205 ? -15.640 14.259 -4.916 1.00 91.94 205 ASP A C 1
ATOM 1624 O O . ASP A 1 205 ? -16.807 13.888 -5.069 1.00 91.94 205 ASP A O 1
ATOM 1628 N N . GLN A 1 206 ? -14.885 14.698 -5.923 1.00 88.31 206 GLN A N 1
ATOM 1629 C CA . GLN A 1 206 ? -15.355 14.705 -7.303 1.00 88.31 206 GLN A CA 1
ATOM 1630 C C . GLN A 1 206 ? -15.608 13.274 -7.804 1.00 88.31 206 GLN A C 1
ATOM 1632 O O . GLN A 1 206 ? -16.676 13.007 -8.350 1.00 88.31 206 GLN A O 1
ATOM 1637 N N . LEU A 1 207 ? -14.704 12.330 -7.528 1.00 83.38 207 LEU A N 1
ATOM 1638 C CA . LEU A 1 207 ? -14.889 10.927 -7.913 1.00 83.38 207 LEU A CA 1
ATOM 1639 C C . LEU A 1 207 ? -16.117 10.277 -7.277 1.00 83.38 207 LEU A C 1
ATOM 1641 O O . LEU A 1 207 ? -16.877 9.606 -7.974 1.00 83.38 207 LEU A O 1
ATOM 1645 N N . ARG A 1 208 ? -16.336 10.501 -5.977 1.00 87.62 208 ARG A N 1
ATOM 1646 C CA . ARG A 1 208 ? -17.526 10.015 -5.254 1.00 87.62 208 ARG A CA 1
ATOM 1647 C C . ARG A 1 208 ? -18.815 10.597 -5.821 1.00 87.62 208 ARG A C 1
ATOM 1649 O O . ARG A 1 208 ? -19.838 9.925 -5.856 1.00 87.62 208 ARG A O 1
ATOM 1656 N N . LYS A 1 209 ? -18.778 11.864 -6.238 1.00 89.56 209 LYS A N 1
ATOM 1657 C CA . LYS A 1 209 ? -19.923 12.535 -6.855 1.00 89.56 209 LYS A CA 1
ATOM 1658 C C . LYS A 1 209 ? -20.236 11.960 -8.236 1.00 89.56 209 LYS A C 1
ATOM 1660 O O . LYS A 1 209 ? -21.412 11.816 -8.562 1.00 89.56 209 LYS A O 1
ATOM 1665 N N . ASP A 1 210 ? -19.206 11.659 -9.021 1.00 84.25 210 ASP A N 1
ATOM 1666 C CA . ASP A 1 210 ? -19.357 11.141 -10.383 1.00 84.25 210 ASP A CA 1
ATOM 1667 C C . ASP A 1 210 ? -19.694 9.641 -10.416 1.00 84.25 210 ASP A C 1
ATOM 1669 O O . ASP A 1 210 ? -20.277 9.183 -11.394 1.00 84.25 210 ASP A O 1
ATOM 1673 N N . ASN A 1 211 ? -19.378 8.900 -9.346 1.00 82.00 211 ASN A N 1
ATOM 1674 C CA . ASN A 1 211 ? -19.597 7.452 -9.224 1.00 82.00 211 ASN A CA 1
ATOM 1675 C C . ASN A 1 211 ? -20.227 7.108 -7.851 1.00 82.00 211 ASN A C 1
ATOM 1677 O O . ASN A 1 211 ? -19.569 6.506 -6.997 1.00 82.00 211 ASN A O 1
ATOM 1681 N N . PRO A 1 212 ? -21.478 7.535 -7.579 1.00 84.94 212 PRO A N 1
ATOM 1682 C CA . PRO A 1 212 ? -22.120 7.405 -6.264 1.00 84.94 212 PRO A CA 1
ATOM 1683 C C . PRO A 1 212 ? -22.373 5.957 -5.810 1.00 84.94 212 PRO A C 1
ATOM 1685 O O . PRO A 1 212 ? -22.681 5.722 -4.643 1.00 84.94 212 PRO A O 1
ATOM 1688 N N . GLU A 1 213 ? -22.288 4.992 -6.721 1.00 81.19 213 GLU A N 1
ATOM 1689 C CA . GLU A 1 213 ? -22.396 3.557 -6.462 1.00 81.19 213 GLU A CA 1
ATOM 1690 C C . GLU A 1 213 ? -21.110 2.919 -5.914 1.00 81.19 213 GLU A C 1
ATOM 1692 O O . GLU A 1 213 ? -21.161 1.784 -5.440 1.00 81.19 213 GLU A O 1
ATOM 1697 N N . LEU A 1 214 ? -19.973 3.621 -5.974 1.00 79.38 214 LEU A N 1
ATOM 1698 C CA . LEU A 1 214 ? -18.683 3.127 -5.497 1.00 79.38 214 LEU A CA 1
ATOM 1699 C C . LEU A 1 214 ? -18.393 3.576 -4.054 1.00 79.38 214 LEU A C 1
ATOM 1701 O O . LEU A 1 214 ? -18.504 4.759 -3.725 1.00 79.38 214 LEU A O 1
ATOM 1705 N N . ASP A 1 215 ? -17.909 2.659 -3.209 1.00 84.50 215 ASP A N 1
ATOM 1706 C CA . ASP A 1 215 ? -17.354 2.992 -1.885 1.00 84.50 215 ASP A CA 1
ATOM 1707 C C . ASP A 1 215 ? -15.882 3.414 -2.025 1.00 84.50 215 ASP A C 1
ATOM 1709 O O . ASP A 1 215 ? -14.960 2.611 -1.875 1.00 84.50 215 ASP A O 1
ATOM 1713 N N . ILE A 1 216 ? -15.666 4.676 -2.407 1.00 85.50 216 ILE A N 1
ATOM 1714 C CA . ILE A 1 216 ? -14.332 5.264 -2.596 1.00 85.50 216 ILE A CA 1
ATOM 1715 C C . ILE A 1 216 ? -13.860 5.910 -1.293 1.00 85.50 216 ILE A C 1
ATOM 1717 O O . ILE A 1 216 ? -14.561 6.737 -0.702 1.00 85.50 216 ILE A O 1
ATOM 1721 N N . GLY A 1 217 ? -12.629 5.630 -0.888 1.00 88.50 217 GLY A N 1
ATOM 1722 C CA . GLY A 1 217 ? -11.934 6.288 0.209 1.00 88.50 217 GLY A CA 1
ATOM 1723 C C . GLY A 1 217 ? -10.466 6.553 -0.098 1.00 88.50 217 GLY A C 1
ATOM 1724 O O . GLY A 1 217 ? -9.994 6.343 -1.216 1.00 88.50 217 GLY A O 1
ATOM 1725 N N . LEU A 1 218 ? -9.767 7.075 0.908 1.00 88.69 218 LEU A N 1
ATOM 1726 C CA . LEU A 1 218 ? -8.365 7.453 0.773 1.00 88.69 218 LEU A CA 1
ATOM 1727 C C . LEU A 1 218 ? -7.462 6.271 1.122 1.00 88.69 218 LEU A C 1
ATOM 1729 O O . LEU A 1 218 ? -7.618 5.684 2.198 1.00 88.69 218 LEU A O 1
ATOM 1733 N N . ASP A 1 219 ? -6.507 5.976 0.247 1.00 88.00 219 ASP A N 1
ATOM 1734 C CA . ASP A 1 219 ? -5.218 5.425 0.652 1.00 88.00 219 ASP A CA 1
ATOM 1735 C C . ASP A 1 219 ? -4.288 6.609 0.937 1.00 88.00 219 ASP A C 1
ATOM 1737 O O . ASP A 1 219 ? -4.065 7.470 0.074 1.00 88.00 219 ASP A O 1
ATOM 1741 N N . LEU A 1 220 ? -3.851 6.740 2.187 1.00 84.44 220 LEU A N 1
ATOM 1742 C CA . LEU A 1 220 ? -3.008 7.845 2.606 1.00 84.44 220 LEU A CA 1
ATOM 1743 C C . LEU A 1 220 ? -1.544 7.492 2.369 1.00 84.44 220 LEU A C 1
ATOM 1745 O O . LEU A 1 220 ? -0.891 6.896 3.224 1.00 84.44 220 LEU A O 1
ATOM 1749 N N . ASP A 1 221 ? -1.040 7.944 1.226 1.00 79.81 221 ASP A N 1
ATOM 1750 C CA . ASP A 1 221 ? 0.381 7.969 0.914 1.00 79.81 221 ASP A CA 1
ATOM 1751 C C . ASP A 1 221 ? 0.893 9.414 0.822 1.00 79.81 221 ASP A C 1
ATOM 1753 O O . ASP A 1 221 ? 0.565 10.167 -0.096 1.00 79.81 221 ASP A O 1
ATOM 1757 N N . LEU A 1 222 ? 1.705 9.820 1.800 1.00 72.94 222 LEU A N 1
ATOM 1758 C CA . LEU A 1 222 ? 2.189 11.198 1.912 1.00 72.94 222 LEU A CA 1
ATOM 1759 C C . LEU A 1 222 ? 3.384 11.507 1.008 1.00 72.94 222 LEU A C 1
ATOM 1761 O O . LEU A 1 222 ? 3.724 12.677 0.850 1.00 72.94 222 LEU A O 1
ATOM 1765 N N . ILE A 1 223 ? 4.016 10.503 0.391 1.00 68.62 223 ILE A N 1
ATOM 1766 C CA . ILE A 1 223 ? 5.220 10.718 -0.433 1.00 68.62 223 ILE A CA 1
ATOM 1767 C C . ILE A 1 223 ? 4.961 11.648 -1.627 1.00 68.62 223 ILE A C 1
ATOM 1769 O O . ILE A 1 223 ? 5.854 12.341 -2.115 1.00 68.62 223 ILE A O 1
ATOM 1773 N N . HIS A 1 224 ? 3.710 11.673 -2.072 1.00 63.38 224 HIS A N 1
ATOM 1774 C CA . HIS A 1 224 ? 3.228 12.376 -3.248 1.00 63.38 224 HIS A CA 1
ATOM 1775 C C . HIS A 1 224 ? 2.541 13.709 -2.917 1.00 63.38 224 HIS A C 1
ATOM 1777 O O . HIS A 1 224 ? 2.110 14.424 -3.822 1.00 63.38 224 HIS A O 1
ATOM 1783 N N . LEU A 1 225 ? 2.455 14.065 -1.631 1.00 69.94 225 LEU A N 1
ATOM 1784 C CA . LEU A 1 225 ? 1.835 15.300 -1.165 1.00 69.94 225 LEU A CA 1
ATOM 1785 C C . LEU A 1 225 ? 2.918 16.281 -0.713 1.00 69.94 225 LEU A C 1
ATOM 1787 O O . LEU A 1 225 ? 3.545 16.137 0.336 1.00 69.94 225 LEU A O 1
ATOM 1791 N N . ASN A 1 226 ? 3.129 17.318 -1.516 1.00 66.25 226 ASN A N 1
ATOM 1792 C CA . ASN A 1 226 ? 3.950 18.448 -1.122 1.00 66.25 226 ASN A CA 1
ATOM 1793 C C . ASN A 1 226 ? 3.265 19.163 0.058 1.00 66.25 226 ASN A C 1
ATOM 1795 O O . ASN A 1 226 ? 2.043 19.272 0.091 1.00 66.25 226 ASN A O 1
ATOM 1799 N N . GLU A 1 227 ? 4.065 19.663 1.005 1.00 64.81 227 GLU A N 1
ATOM 1800 C CA . GLU A 1 227 ? 3.666 20.424 2.213 1.00 64.81 227 GLU A CA 1
ATOM 1801 C C . GLU A 1 227 ? 3.286 19.604 3.457 1.00 64.81 227 GLU A C 1
ATOM 1803 O O . GLU A 1 227 ? 3.478 20.089 4.571 1.00 64.81 227 GLU A O 1
ATOM 1808 N N . GLU A 1 228 ? 2.849 18.355 3.316 1.00 63.44 228 GLU A N 1
ATOM 1809 C CA . GLU A 1 228 ? 2.256 17.595 4.424 1.00 63.44 228 GLU A CA 1
ATOM 1810 C C . GLU A 1 228 ? 3.155 16.409 4.815 1.00 63.44 228 GLU A C 1
ATOM 1812 O O . GLU A 1 228 ? 3.130 15.357 4.182 1.00 63.44 228 GLU A O 1
ATOM 1817 N N . ARG A 1 229 ? 3.994 16.575 5.850 1.00 66.75 229 ARG A N 1
ATOM 1818 C CA . ARG A 1 229 ? 4.957 15.533 6.282 1.00 66.75 229 ARG A CA 1
ATOM 1819 C C . ARG A 1 229 ? 4.608 14.833 7.592 1.00 66.75 229 ARG A C 1
ATOM 1821 O O . ARG A 1 229 ? 5.273 13.863 7.944 1.00 66.75 229 ARG A O 1
ATOM 1828 N N . ASN A 1 230 ? 3.608 15.316 8.328 1.00 76.12 230 ASN A N 1
ATOM 1829 C CA . ASN A 1 230 ? 3.251 14.761 9.630 1.00 76.12 230 ASN A CA 1
ATOM 1830 C C . ASN A 1 230 ? 1.962 13.935 9.536 1.00 76.12 230 ASN A C 1
ATOM 1832 O O . ASN A 1 230 ? 0.863 14.482 9.478 1.00 76.12 230 ASN A O 1
ATOM 1836 N N . LEU A 1 231 ? 2.109 12.608 9.558 1.00 80.19 231 LEU A N 1
ATOM 1837 C CA . LEU A 1 231 ? 0.990 11.666 9.505 1.00 80.19 231 LEU A CA 1
ATOM 1838 C C . LEU A 1 231 ? -0.051 11.929 10.602 1.00 80.19 231 LEU A C 1
ATOM 1840 O O . LEU A 1 231 ? -1.240 11.960 10.308 1.00 80.19 231 LEU A O 1
ATOM 1844 N N . LEU A 1 232 ? 0.376 12.146 11.848 1.00 82.44 232 LEU A N 1
ATOM 1845 C CA . LEU A 1 232 ? -0.546 12.300 12.978 1.00 82.44 232 LEU A CA 1
ATOM 1846 C C . LEU A 1 232 ? -1.381 13.577 12.860 1.00 82.44 232 LEU A C 1
ATOM 1848 O O . LEU A 1 232 ? -2.583 13.538 13.093 1.00 82.44 232 LEU A O 1
ATOM 1852 N N . GLU A 1 233 ? -0.774 14.683 12.426 1.00 81.88 233 GLU A N 1
ATOM 1853 C CA . GLU A 1 233 ? -1.504 15.938 12.194 1.00 81.88 233 GLU A CA 1
ATOM 1854 C C . GLU A 1 233 ? -2.553 15.794 11.086 1.00 81.88 233 GLU A C 1
ATOM 1856 O O . GLU A 1 233 ? -3.641 16.366 11.172 1.00 81.88 233 GLU A O 1
ATOM 1861 N N . ILE A 1 234 ? -2.251 15.018 10.043 1.00 84.81 234 ILE A N 1
ATOM 1862 C CA . ILE A 1 234 ? -3.200 14.737 8.963 1.00 84.81 234 ILE A CA 1
ATOM 1863 C C . ILE A 1 234 ? -4.342 13.860 9.472 1.00 84.81 234 ILE A C 1
ATOM 1865 O O . ILE A 1 234 ? -5.500 14.160 9.191 1.00 84.81 234 ILE A O 1
ATOM 1869 N N . LEU A 1 235 ? -4.042 12.813 10.243 1.00 87.50 235 LEU A N 1
ATOM 1870 C CA . LEU A 1 235 ? -5.069 11.955 10.832 1.00 87.50 235 LEU A CA 1
ATOM 1871 C C . LEU A 1 235 ? -5.993 12.750 11.762 1.00 87.50 235 LEU A C 1
ATOM 1873 O O . LEU A 1 235 ? -7.206 12.686 11.579 1.00 87.50 235 LEU A O 1
ATOM 1877 N N . ASP A 1 236 ? -5.441 13.587 12.645 1.00 85.44 236 ASP A N 1
ATOM 1878 C CA . ASP A 1 236 ? -6.213 14.473 13.529 1.00 85.44 236 ASP A CA 1
ATOM 1879 C C . ASP A 1 236 ? -7.132 15.426 12.734 1.00 85.44 236 ASP A C 1
ATOM 1881 O O . ASP A 1 236 ? -8.269 15.687 13.130 1.00 85.44 236 ASP A O 1
ATOM 1885 N N . ARG A 1 237 ? -6.673 15.948 11.584 1.00 88.44 237 ARG A N 1
ATOM 1886 C CA . ARG A 1 237 ? -7.477 16.828 10.709 1.00 88.44 237 ARG A CA 1
ATOM 1887 C C . ARG A 1 237 ? -8.611 16.100 9.993 1.00 88.44 237 ARG A C 1
ATOM 1889 O O . ARG A 1 237 ? -9.622 16.729 9.675 1.00 88.44 237 ARG A O 1
ATOM 1896 N N . LEU A 1 238 ? -8.418 14.824 9.669 1.00 89.56 238 LEU A N 1
ATOM 1897 C CA . LEU A 1 238 ? -9.384 14.010 8.928 1.00 89.56 238 LEU A CA 1
ATOM 1898 C C . LEU A 1 238 ? -10.315 13.210 9.844 1.00 89.56 238 LEU A C 1
ATOM 1900 O O . LEU A 1 238 ? -11.315 12.673 9.358 1.00 89.56 238 LEU A O 1
ATOM 1904 N N . GLU A 1 239 ? -10.011 13.129 11.138 1.00 89.00 239 GLU A N 1
ATOM 1905 C CA . GLU A 1 239 ? -10.784 12.406 12.145 1.00 89.00 239 GLU A CA 1
ATOM 1906 C C . GLU A 1 239 ? -12.267 12.805 12.128 1.00 89.00 239 GLU A C 1
ATOM 1908 O O . GLU A 1 239 ? -12.631 13.979 12.029 1.00 89.00 239 GLU A O 1
ATOM 1913 N N . GLY A 1 240 ? -13.149 11.804 12.165 1.00 83.06 240 GLY A N 1
ATOM 1914 C CA . GLY A 1 240 ? -14.602 12.000 12.120 1.00 83.06 240 GLY A CA 1
ATOM 1915 C C . GLY A 1 240 ? -15.158 12.538 10.793 1.00 83.06 240 GLY A C 1
ATOM 1916 O O . GLY A 1 240 ? -16.375 12.688 10.658 1.00 83.06 240 GLY A O 1
ATOM 1917 N N . SER A 1 241 ? -14.315 12.819 9.795 1.00 88.69 241 SER A N 1
ATOM 1918 C CA . SER A 1 241 ? -14.758 13.248 8.467 1.00 88.69 241 SER A CA 1
ATOM 1919 C C . SER A 1 241 ? -15.043 12.054 7.547 1.00 88.69 241 SER A C 1
ATOM 1921 O O . SER A 1 241 ? -14.508 10.958 7.715 1.00 88.69 241 SER A O 1
ATOM 1923 N N . LYS A 1 242 ? -15.815 12.279 6.475 1.00 87.12 242 LYS A N 1
ATOM 1924 C CA . LYS A 1 242 ? -15.964 11.307 5.368 1.00 87.12 242 LYS A CA 1
ATOM 1925 C C . LYS A 1 242 ? -14.655 11.048 4.599 1.00 87.12 242 LYS A C 1
ATOM 1927 O O . LYS A 1 242 ? -14.630 10.242 3.667 1.00 87.12 242 LYS A O 1
ATOM 1932 N N . HIS A 1 243 ? -13.598 11.794 4.908 1.00 90.19 243 HIS A N 1
ATOM 1933 C CA . HIS A 1 243 ? -12.269 11.694 4.313 1.00 90.19 243 HIS A CA 1
ATOM 1934 C C . HIS A 1 243 ? -11.286 10.974 5.230 1.00 90.19 243 HIS A C 1
ATOM 1936 O O . HIS A 1 243 ? -10.112 10.903 4.895 1.00 90.19 243 HIS A O 1
ATOM 1942 N N . PHE A 1 244 ? -11.737 10.428 6.362 1.00 91.44 244 PHE A N 1
ATOM 1943 C CA . PHE A 1 244 ? -10.879 9.584 7.179 1.00 91.44 244 PHE A CA 1
ATOM 1944 C C . PHE A 1 244 ? -10.367 8.389 6.347 1.00 91.44 244 PHE A C 1
ATOM 1946 O O . PHE A 1 244 ? -11.169 7.767 5.633 1.00 91.44 244 PHE A O 1
ATOM 1953 N N . PRO A 1 245 ? -9.052 8.099 6.358 1.00 89.81 245 PRO A N 1
ATOM 1954 C CA . PRO A 1 245 ? -8.466 7.143 5.430 1.00 89.81 245 PRO A CA 1
ATOM 1955 C C . PRO A 1 245 ? -8.959 5.717 5.665 1.00 89.81 245 PRO A C 1
ATOM 1957 O O . PRO A 1 245 ? -9.213 5.292 6.792 1.00 89.81 245 PRO A O 1
ATOM 1960 N N . LEU A 1 246 ? -9.080 4.964 4.571 1.00 90.69 246 LEU A N 1
ATOM 1961 C CA . LEU A 1 246 ? -9.304 3.520 4.627 1.00 90.69 246 LEU A CA 1
ATOM 1962 C C . LEU A 1 246 ? -8.002 2.797 4.956 1.00 90.69 246 LEU A C 1
ATOM 1964 O O . LEU A 1 246 ? -8.009 1.832 5.722 1.00 90.69 246 LEU A O 1
ATOM 1968 N N . MET A 1 247 ? -6.907 3.276 4.368 1.00 89.50 247 MET A N 1
ATOM 1969 C CA . MET A 1 247 ? -5.580 2.692 4.489 1.00 89.50 247 MET A CA 1
ATOM 1970 C C . MET A 1 247 ? -4.538 3.785 4.690 1.00 89.50 247 MET A C 1
ATOM 1972 O O . MET A 1 247 ? -4.700 4.908 4.211 1.00 89.50 247 MET A O 1
ATOM 1976 N N . ILE A 1 248 ? -3.486 3.449 5.425 1.00 88.00 248 ILE A N 1
ATOM 1977 C CA . ILE A 1 248 ? -2.280 4.257 5.562 1.00 88.00 248 ILE A CA 1
ATOM 1978 C C . ILE A 1 248 ? -1.143 3.424 4.990 1.00 88.00 248 ILE A C 1
ATOM 1980 O O . ILE A 1 248 ? -0.784 2.394 5.567 1.00 88.00 248 ILE A O 1
ATOM 1984 N N . SER A 1 249 ? -0.593 3.885 3.873 1.00 82.12 249 SER A N 1
ATOM 1985 C CA . SER A 1 249 ? 0.573 3.271 3.251 1.00 82.12 249 SER A CA 1
ATOM 1986 C C . SER A 1 249 ? 1.835 3.727 3.967 1.00 82.12 249 SER A C 1
ATOM 1988 O O . SER A 1 249 ? 2.079 4.921 4.081 1.00 82.12 249 SER A O 1
ATOM 1990 N N . LEU A 1 250 ? 2.612 2.777 4.472 1.00 78.50 250 LEU A N 1
ATOM 1991 C CA . LEU A 1 250 ? 3.883 2.923 5.180 1.00 78.50 250 LEU A CA 1
ATOM 1992 C C . LEU A 1 250 ? 4.979 2.259 4.344 1.00 78.50 250 LEU A C 1
ATOM 1994 O O . LEU A 1 250 ? 4.703 1.266 3.683 1.00 78.50 250 LEU A O 1
ATOM 1998 N N . GLY A 1 251 ? 6.225 2.713 4.406 1.00 68.38 251 GLY A N 1
ATOM 1999 C CA . GLY A 1 251 ? 7.291 2.126 3.595 1.00 68.38 251 GLY A CA 1
ATOM 2000 C C . GLY A 1 251 ? 8.712 2.357 4.070 1.00 68.38 251 GLY A C 1
ATOM 2001 O O . GLY A 1 251 ? 8.947 2.891 5.134 1.00 68.38 251 GLY A O 1
ATOM 2002 N N . GLY A 1 252 ? 9.697 1.824 3.353 1.00 50.06 252 GLY A N 1
ATOM 2003 C CA . GLY A 1 252 ? 11.079 1.690 3.847 1.00 50.06 252 GLY A CA 1
ATOM 2004 C C . GLY A 1 252 ? 11.888 2.993 3.955 1.00 50.06 252 GLY A C 1
ATOM 2005 O O . GLY A 1 252 ? 11.505 4.038 3.437 1.00 50.06 252 GLY A O 1
ATOM 2006 N N . ALA A 1 253 ? 13.033 2.915 4.641 1.00 46.16 253 ALA A N 1
ATOM 2007 C CA . ALA A 1 253 ? 13.955 4.026 4.868 1.00 46.16 253 ALA A CA 1
ATOM 2008 C C . ALA A 1 253 ? 14.555 4.623 3.581 1.00 46.16 253 ALA A C 1
ATOM 2010 O O . ALA A 1 253 ? 14.841 3.916 2.620 1.00 46.16 253 ALA A O 1
ATOM 2011 N N . VAL A 1 254 ? 14.840 5.929 3.613 1.00 44.25 254 VAL A N 1
ATOM 2012 C CA . VAL A 1 254 ? 15.660 6.622 2.606 1.00 44.25 254 VAL A CA 1
ATOM 2013 C C . VAL A 1 254 ? 17.105 6.114 2.678 1.00 44.25 254 VAL A C 1
ATOM 2015 O O . VAL A 1 254 ? 17.799 6.377 3.659 1.00 44.25 254 VAL A O 1
ATOM 2018 N N . LEU A 1 255 ? 17.585 5.441 1.629 1.00 36.81 255 LEU A N 1
ATOM 2019 C CA . LEU A 1 255 ? 19.017 5.192 1.445 1.00 36.81 255 LEU A CA 1
ATOM 2020 C C . LEU A 1 255 ? 19.711 6.514 1.069 1.00 36.81 255 LEU A C 1
ATOM 2022 O O . LEU A 1 255 ? 19.737 6.905 -0.096 1.00 36.81 255 LEU A O 1
ATOM 2026 N N . SER A 1 256 ? 20.308 7.170 2.067 1.00 38.16 256 SER A N 1
ATOM 2027 C CA . SER A 1 256 ? 21.155 8.378 2.004 1.00 38.16 256 SER A CA 1
ATOM 2028 C C . SER A 1 256 ? 20.471 9.746 1.809 1.00 38.16 256 SER A C 1
ATOM 2030 O O . SER A 1 256 ? 19.591 9.927 0.970 1.00 38.16 256 SER A O 1
ATOM 2032 N N . GLU A 1 257 ? 20.973 10.753 2.542 1.00 41.12 257 GLU A N 1
ATOM 2033 C CA . GLU A 1 257 ? 20.614 12.181 2.412 1.00 41.12 257 GLU A CA 1
ATOM 2034 C C . GLU A 1 257 ? 20.864 12.750 0.997 1.00 41.12 257 GLU A C 1
ATOM 2036 O O . GLU A 1 257 ? 20.295 13.781 0.638 1.00 41.12 257 GLU A O 1
ATOM 2041 N N . GLU A 1 258 ? 21.681 12.074 0.179 1.00 41.78 258 GLU A N 1
ATOM 2042 C CA . GLU A 1 258 ? 22.051 12.501 -1.176 1.00 41.78 258 GLU A CA 1
ATOM 2043 C C . GLU A 1 258 ? 21.183 11.872 -2.288 1.00 41.78 258 GLU A C 1
ATOM 2045 O O . GLU A 1 258 ? 21.129 12.424 -3.384 1.00 41.78 258 GLU A O 1
ATOM 2050 N N . ASN A 1 259 ? 20.440 10.786 -2.019 1.00 44.78 259 ASN A N 1
ATOM 2051 C CA . ASN A 1 259 ? 19.588 10.088 -3.000 1.00 44.78 259 ASN A CA 1
ATOM 2052 C C . ASN A 1 259 ? 18.166 9.861 -2.460 1.00 44.78 259 ASN A C 1
ATOM 2054 O O . ASN A 1 259 ? 17.671 8.741 -2.351 1.00 44.78 259 ASN A O 1
ATOM 2058 N N . VAL A 1 260 ? 17.493 10.974 -2.168 1.00 41.16 260 VAL A N 1
ATOM 2059 C CA . VAL A 1 260 ? 16.189 11.131 -1.486 1.00 41.16 260 VAL A CA 1
ATOM 2060 C C . VAL A 1 260 ? 14.998 10.360 -2.111 1.00 41.16 260 VAL A C 1
ATOM 2062 O O . VAL A 1 260 ? 13.879 10.482 -1.629 1.00 41.16 260 VAL A O 1
ATOM 2065 N N . LYS A 1 261 ? 15.173 9.577 -3.183 1.00 45.84 261 LYS A N 1
ATOM 2066 C CA . LYS A 1 261 ? 14.063 9.131 -4.045 1.00 45.84 261 LYS A CA 1
ATOM 2067 C C . LYS A 1 261 ? 14.070 7.662 -4.473 1.00 45.84 261 LYS A C 1
ATOM 2069 O O . LYS A 1 261 ? 13.566 7.341 -5.546 1.00 45.84 261 LYS A O 1
ATOM 2074 N N . LEU A 1 262 ? 14.553 6.733 -3.652 1.00 39.72 262 LEU A N 1
ATOM 2075 C CA . LEU A 1 262 ? 14.003 5.370 -3.738 1.00 39.72 262 LEU A CA 1
ATOM 2076 C C . LEU A 1 262 ? 12.627 5.405 -3.065 1.00 39.72 262 LEU A C 1
ATOM 2078 O O . LEU A 1 262 ? 12.466 5.067 -1.896 1.00 39.72 262 LEU A O 1
ATOM 2082 N N . ASN A 1 263 ? 11.675 5.980 -3.800 1.00 44.91 263 ASN A N 1
ATOM 2083 C CA . ASN A 1 263 ? 10.341 6.316 -3.343 1.00 44.91 263 ASN A CA 1
ATOM 2084 C C . ASN A 1 263 ? 9.502 5.049 -3.222 1.00 44.91 263 ASN A C 1
ATOM 2086 O O . ASN A 1 263 ? 9.002 4.535 -4.217 1.00 44.91 263 ASN A O 1
ATOM 2090 N N . THR A 1 264 ? 9.285 4.605 -1.996 1.00 47.56 264 THR A N 1
ATOM 2091 C CA . THR A 1 264 ? 8.050 3.914 -1.634 1.00 47.56 264 THR A CA 1
ATOM 2092 C C . THR A 1 264 ? 7.507 4.616 -0.413 1.00 47.56 264 THR A C 1
ATOM 2094 O O . THR A 1 264 ? 8.308 4.970 0.449 1.00 47.56 264 THR A O 1
ATOM 2097 N N . HIS A 1 265 ? 6.199 4.848 -0.426 1.00 51.50 265 HIS A N 1
ATOM 2098 C CA . HIS A 1 265 ? 5.273 5.190 0.654 1.00 51.50 265 HIS A CA 1
ATOM 2099 C C . HIS A 1 265 ? 5.883 5.520 2.028 1.00 51.50 265 HIS A C 1
ATOM 2101 O O . HIS A 1 265 ? 6.748 4.808 2.504 1.00 51.50 265 HIS A O 1
ATOM 2107 N N . LEU A 1 266 ? 5.407 6.587 2.683 1.00 49.59 266 LEU A N 1
ATOM 2108 C CA . LEU A 1 266 ? 5.795 7.041 4.042 1.00 49.59 266 LEU A CA 1
ATOM 2109 C C . LEU A 1 266 ? 7.001 6.315 4.685 1.00 49.59 266 LEU A C 1
ATOM 2111 O O . LEU A 1 266 ? 6.807 5.272 5.312 1.00 49.59 266 LEU A O 1
ATOM 2115 N N . PRO A 1 267 ? 8.222 6.870 4.609 1.00 50.47 267 PRO A N 1
ATOM 2116 C CA . PRO A 1 267 ? 9.393 6.235 5.194 1.00 50.47 267 PRO A CA 1
ATOM 2117 C C . PRO A 1 267 ? 9.177 5.931 6.683 1.00 50.47 267 PRO A C 1
ATOM 2119 O O . PRO A 1 267 ? 8.947 6.829 7.494 1.00 50.47 267 PRO A O 1
ATOM 2122 N N . LEU A 1 268 ? 9.303 4.663 7.055 1.00 43.09 268 LEU A N 1
ATOM 2123 C CA . LEU A 1 268 ? 9.224 4.120 8.407 1.00 43.09 268 LEU A CA 1
ATOM 2124 C C . LEU A 1 268 ? 10.294 4.763 9.294 1.00 43.09 268 LEU A C 1
ATOM 2126 O O . LEU A 1 268 ? 10.106 4.845 10.496 1.00 43.09 268 LEU A O 1
ATOM 2130 N N . ASN A 1 269 ? 11.376 5.291 8.707 1.00 38.88 269 ASN A N 1
ATOM 2131 C CA . ASN A 1 269 ? 12.441 6.014 9.404 1.00 38.88 269 ASN A CA 1
ATOM 2132 C C . ASN A 1 269 ? 12.221 7.538 9.531 1.00 38.88 269 ASN A C 1
ATOM 2134 O O . ASN A 1 269 ? 13.023 8.195 10.190 1.00 38.88 269 ASN A O 1
ATOM 2138 N N . LEU A 1 270 ? 11.151 8.116 8.958 1.00 43.03 270 LEU A N 1
ATOM 2139 C CA . LEU A 1 270 ? 10.621 9.400 9.456 1.00 43.03 270 LEU A CA 1
ATOM 2140 C C . LEU A 1 270 ? 9.893 9.215 10.791 1.00 43.03 270 LEU A C 1
ATOM 2142 O O . LEU A 1 270 ? 9.519 10.199 11.429 1.00 43.03 270 LEU A O 1
ATOM 2146 N N . GLN A 1 271 ? 9.704 7.967 11.218 1.00 52.12 271 GLN A N 1
ATOM 2147 C CA . GLN A 1 271 ? 9.212 7.641 12.535 1.00 52.12 271 GLN A CA 1
ATOM 2148 C C . GLN A 1 271 ? 10.386 7.128 13.365 1.00 52.12 271 GLN A C 1
ATOM 2150 O O . GLN A 1 271 ? 10.724 5.950 13.351 1.00 52.12 271 GLN A O 1
ATOM 2155 N N . ASP A 1 272 ? 11.023 8.026 14.113 1.00 63.56 272 ASP A N 1
ATOM 2156 C CA . ASP A 1 272 ? 11.706 7.576 15.319 1.00 63.56 272 ASP A CA 1
ATOM 2157 C C . ASP A 1 272 ? 10.690 6.825 16.209 1.00 63.56 272 ASP A C 1
ATOM 2159 O O . ASP A 1 272 ? 9.480 7.049 16.088 1.00 63.56 272 ASP A O 1
ATOM 2163 N N . ASP A 1 273 ? 11.156 5.942 17.096 1.00 72.25 273 ASP A N 1
ATOM 2164 C CA . ASP A 1 273 ? 10.295 5.100 17.946 1.00 72.25 273 ASP A CA 1
ATOM 2165 C C . ASP A 1 273 ? 9.148 5.881 18.617 1.00 72.25 273 ASP A C 1
ATOM 2167 O O . ASP A 1 273 ? 8.046 5.359 18.797 1.00 72.25 273 ASP A O 1
ATOM 2171 N N . THR A 1 274 ? 9.359 7.167 18.929 1.00 78.62 274 THR A N 1
ATOM 2172 C CA . THR A 1 274 ? 8.334 8.052 19.500 1.00 78.62 274 THR A CA 1
ATOM 2173 C C . THR A 1 274 ? 7.143 8.252 18.568 1.00 78.62 274 THR A C 1
ATOM 2175 O O . THR A 1 274 ? 6.005 8.320 19.029 1.00 78.62 274 THR A O 1
ATOM 2178 N N . THR A 1 275 ? 7.373 8.396 17.267 1.00 77.06 275 THR A N 1
ATOM 2179 C CA . THR A 1 275 ? 6.308 8.628 16.287 1.00 77.06 275 THR A CA 1
ATOM 2180 C C . THR A 1 275 ? 5.493 7.358 16.058 1.00 77.06 275 THR A C 1
ATOM 2182 O O . THR A 1 275 ? 4.263 7.430 16.084 1.00 77.06 275 THR A O 1
ATOM 2185 N N . VAL A 1 276 ? 6.150 6.196 15.950 1.00 83.19 276 VAL A N 1
ATOM 2186 C CA . VAL A 1 276 ? 5.464 4.892 15.864 1.00 83.19 276 VAL A CA 1
ATOM 2187 C C . VAL A 1 276 ? 4.620 4.654 17.117 1.00 83.19 276 VAL A C 1
ATOM 2189 O O . VAL A 1 276 ? 3.444 4.294 17.032 1.00 83.19 276 VAL A O 1
ATOM 2192 N N . LYS A 1 277 ? 5.185 4.939 18.295 1.00 88.88 277 LYS A N 1
ATOM 2193 C CA . LYS A 1 277 ? 4.460 4.866 19.562 1.00 88.88 277 LYS A CA 1
ATOM 2194 C C . LYS A 1 277 ? 3.240 5.784 19.582 1.00 88.88 277 LYS A C 1
ATOM 2196 O O . LYS A 1 277 ? 2.150 5.345 19.930 1.00 88.88 277 LYS A O 1
ATOM 2201 N N . LYS A 1 278 ? 3.375 7.044 19.162 1.00 87.94 278 LYS A N 1
ATOM 2202 C CA . LYS A 1 278 ? 2.238 7.978 19.078 1.00 87.94 278 LYS A CA 1
ATOM 2203 C C . LYS A 1 278 ? 1.161 7.516 18.095 1.00 87.94 278 LYS A C 1
ATOM 2205 O O . LYS A 1 278 ? -0.015 7.777 18.335 1.00 87.94 278 LYS A O 1
ATOM 2210 N N . LEU A 1 279 ? 1.533 6.828 17.015 1.00 88.44 279 LEU A N 1
ATOM 2211 C CA . LEU A 1 279 ? 0.565 6.193 16.119 1.00 88.44 279 LEU A CA 1
ATOM 2212 C C . LEU A 1 279 ? -0.194 5.070 16.843 1.00 88.44 279 LEU A C 1
ATOM 2214 O O . LEU A 1 279 ? -1.416 5.000 16.728 1.00 88.44 279 LEU A O 1
ATOM 2218 N N . GLY A 1 280 ? 0.492 4.264 17.657 1.00 91.75 280 GLY A N 1
ATOM 2219 C CA . GLY A 1 280 ? -0.146 3.302 18.564 1.00 91.75 280 GLY A CA 1
ATOM 2220 C C . GLY A 1 280 ? -1.117 3.975 19.543 1.00 91.75 280 GLY A C 1
ATOM 2221 O O . GLY A 1 280 ? -2.273 3.570 19.649 1.00 91.75 280 GLY A O 1
ATOM 2222 N N . GLU A 1 281 ? -0.701 5.069 20.189 1.00 92.81 281 GLU A N 1
ATOM 2223 C CA . GLU A 1 281 ? -1.560 5.853 21.097 1.00 92.81 281 GLU A CA 1
ATOM 2224 C C . GLU A 1 281 ? -2.791 6.420 20.373 1.00 92.81 281 GLU A C 1
ATOM 2226 O O . GLU A 1 281 ? -3.894 6.455 20.926 1.00 92.81 281 GLU A O 1
ATOM 2231 N N . TYR A 1 282 ? -2.622 6.856 19.124 1.00 91.75 282 TYR A N 1
ATOM 2232 C CA . TYR A 1 282 ? -3.710 7.330 18.275 1.00 91.75 282 TYR A CA 1
ATOM 2233 C C . TYR A 1 282 ? -4.723 6.213 17.981 1.00 91.75 282 TYR A C 1
ATOM 2235 O O . TYR A 1 282 ? -5.920 6.388 18.216 1.00 91.75 282 TYR A O 1
ATOM 2243 N N . TYR A 1 283 ? -4.255 5.027 17.578 1.00 92.69 283 TYR A N 1
ATOM 2244 C CA . TYR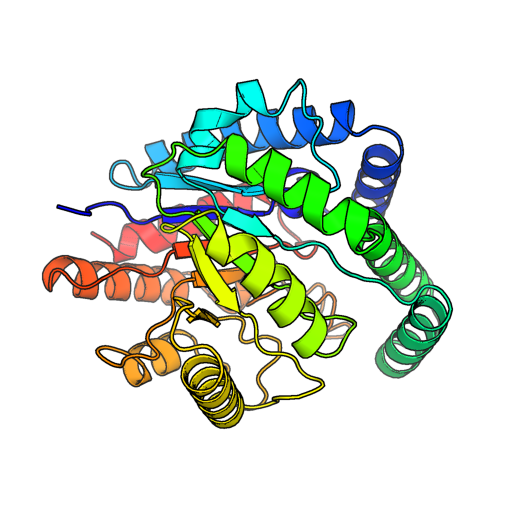 A 1 283 ? -5.117 3.857 17.370 1.00 92.69 283 TYR A CA 1
ATOM 2245 C C . TYR A 1 283 ? -5.825 3.425 18.660 1.00 92.69 283 TYR A C 1
ATOM 2247 O O . TYR A 1 283 ? -7.005 3.073 18.624 1.00 92.69 283 TYR A O 1
ATOM 2255 N N . SER A 1 284 ? -5.153 3.516 19.812 1.00 92.56 284 SER A N 1
ATOM 2256 C CA . SER A 1 284 ? -5.760 3.251 21.122 1.00 92.56 284 SER A CA 1
ATOM 2257 C C . SER A 1 284 ? -6.921 4.210 21.416 1.00 92.56 284 SER A C 1
ATOM 2259 O O . SER A 1 284 ? -8.001 3.777 21.831 1.00 92.56 284 SER A O 1
ATOM 2261 N N . LYS A 1 285 ? -6.762 5.509 21.112 1.00 91.62 285 LYS A N 1
ATOM 2262 C CA . LYS A 1 285 ? -7.836 6.512 21.250 1.00 91.62 285 LYS A CA 1
ATOM 2263 C C . LYS A 1 285 ? -9.032 6.202 20.352 1.00 91.62 285 LYS A C 1
ATOM 2265 O O . LYS A 1 285 ? -10.163 6.240 20.838 1.00 91.62 285 LYS A O 1
ATOM 2270 N N . LEU A 1 286 ? -8.802 5.875 19.080 1.00 90.25 286 LEU A N 1
ATOM 2271 C CA . LEU A 1 286 ? -9.877 5.506 18.151 1.00 90.25 286 LEU A CA 1
ATOM 2272 C C . LEU A 1 286 ? -10.603 4.234 18.611 1.00 90.25 286 LEU A C 1
ATOM 2274 O O . LEU A 1 286 ? -11.835 4.206 18.655 1.00 90.25 286 LEU A O 1
ATOM 2278 N N . ARG A 1 287 ? -9.852 3.215 19.055 1.00 88.50 287 ARG A N 1
ATOM 2279 C CA . ARG A 1 287 ? -10.400 1.971 19.622 1.00 88.50 287 ARG A CA 1
ATOM 2280 C C . ARG A 1 287 ? -11.273 2.254 20.842 1.00 88.50 287 ARG A C 1
ATOM 2282 O O . ARG A 1 287 ? -12.382 1.731 20.930 1.00 88.50 287 ARG A O 1
ATOM 2289 N N . PHE A 1 288 ? -10.814 3.107 21.760 1.00 88.62 288 PHE A N 1
ATOM 2290 C CA . PHE A 1 288 ? -11.581 3.499 22.947 1.00 88.62 288 PHE A CA 1
ATOM 2291 C C . PHE A 1 288 ? -12.908 4.182 22.587 1.00 88.62 288 PHE A C 1
ATOM 2293 O O . PHE A 1 288 ? -13.914 3.993 23.270 1.00 88.62 288 PHE A O 1
ATOM 2300 N N . ARG A 1 289 ? -12.927 4.950 21.494 1.00 88.50 289 ARG A N 1
ATOM 2301 C CA . ARG A 1 289 ? -14.125 5.634 20.987 1.00 88.50 289 ARG A CA 1
ATOM 2302 C C . ARG A 1 289 ? -14.999 4.763 20.084 1.00 88.50 289 ARG A C 1
ATOM 2304 O O . ARG A 1 289 ? -16.061 5.219 19.669 1.00 88.50 289 ARG A O 1
ATOM 2311 N N . ASN A 1 290 ? -14.596 3.516 19.825 1.00 85.88 290 ASN A N 1
ATOM 2312 C CA . ASN A 1 290 ? -15.258 2.612 18.883 1.00 85.88 290 ASN A CA 1
ATOM 2313 C C . ASN A 1 290 ? -15.382 3.241 17.479 1.00 85.88 290 ASN A C 1
ATOM 2315 O O . ASN A 1 290 ? -16.412 3.123 16.811 1.00 85.88 290 ASN A O 1
ATOM 2319 N N . GLU A 1 291 ? -14.331 3.947 17.063 1.00 86.44 291 GLU A N 1
ATOM 2320 C CA . GLU A 1 291 ? -14.190 4.506 15.723 1.00 86.44 291 GLU A CA 1
ATOM 2321 C C . GLU A 1 291 ? -13.520 3.496 14.785 1.00 86.44 291 GLU A C 1
ATOM 2323 O O . GLU A 1 291 ? -12.822 2.575 15.216 1.00 86.44 291 GLU A O 1
ATOM 2328 N N . LYS A 1 292 ? -13.752 3.658 13.479 1.00 82.94 292 LYS A N 1
ATOM 2329 C CA . LYS A 1 292 ? -13.147 2.799 12.460 1.00 82.94 292 LYS A CA 1
ATOM 2330 C C . LYS A 1 292 ? -11.636 3.029 12.433 1.00 82.94 292 LYS A C 1
ATOM 2332 O O . LYS A 1 292 ? -11.192 4.167 12.327 1.00 82.94 292 LYS A O 1
ATOM 2337 N N . LEU A 1 293 ? -10.864 1.948 12.468 1.00 90.00 293 LEU A N 1
ATOM 2338 C CA . LEU A 1 293 ? -9.410 2.001 12.349 1.00 90.00 293 LEU A CA 1
ATOM 2339 C C . LEU A 1 293 ? -9.007 1.938 10.865 1.00 90.00 293 LEU A C 1
ATOM 2341 O O . LEU A 1 293 ? -9.555 1.105 10.134 1.00 90.00 293 LEU A O 1
ATOM 2345 N N . PRO A 1 294 ? -8.074 2.787 10.396 1.00 89.94 294 PRO A N 1
ATOM 2346 C CA . PRO A 1 294 ? -7.440 2.567 9.102 1.00 89.94 294 PRO A CA 1
ATOM 2347 C C . PRO A 1 294 ? -6.669 1.242 9.130 1.00 89.94 294 PRO A C 1
ATOM 2349 O O . PRO A 1 294 ? -6.177 0.823 10.176 1.00 89.94 294 PRO A O 1
ATOM 2352 N N . SER A 1 295 ? -6.538 0.582 7.981 1.00 91.19 295 SER A N 1
ATOM 2353 C CA . SER A 1 295 ? -5.547 -0.494 7.854 1.00 91.19 295 SER A CA 1
ATOM 2354 C C . SER A 1 295 ? -4.159 0.117 7.674 1.00 91.19 295 SER A C 1
ATOM 2356 O O . SER A 1 295 ? -4.010 1.104 6.953 1.00 91.19 295 SER A O 1
ATOM 2358 N N . LEU A 1 296 ? -3.145 -0.466 8.302 1.00 90.06 296 LEU A N 1
ATOM 2359 C CA . LEU A 1 296 ? -1.749 -0.133 8.034 1.00 90.06 296 LEU A CA 1
ATOM 2360 C C . LEU A 1 296 ? -1.247 -1.062 6.939 1.00 90.06 296 LEU A C 1
ATOM 2362 O O . LEU A 1 296 ? -1.395 -2.272 7.076 1.00 90.06 296 LEU A O 1
ATOM 2366 N N . ILE A 1 297 ? -0.655 -0.526 5.879 1.00 87.62 297 ILE A N 1
ATOM 2367 C CA . ILE A 1 297 ? -0.057 -1.343 4.825 1.00 87.62 297 ILE A CA 1
ATOM 2368 C C . ILE A 1 297 ? 1.400 -0.983 4.604 1.00 87.62 297 ILE A C 1
ATOM 2370 O O . ILE A 1 297 ? 1.744 0.185 4.503 1.00 87.62 297 ILE A O 1
ATOM 2374 N N . PHE A 1 298 ? 2.252 -2.000 4.551 1.00 82.75 298 PHE A N 1
ATOM 2375 C CA . PHE A 1 298 ? 3.689 -1.867 4.381 1.00 82.75 298 PHE A CA 1
ATOM 2376 C C . PHE A 1 298 ? 4.105 -2.137 2.926 1.00 82.75 298 PHE A C 1
ATOM 2378 O O . PHE A 1 298 ? 3.992 -3.255 2.413 1.00 82.75 298 PHE A O 1
ATOM 2385 N N . GLU A 1 299 ? 4.652 -1.110 2.290 1.00 73.94 299 GLU A N 1
ATOM 2386 C CA . GLU A 1 299 ? 5.109 -1.040 0.905 1.00 73.94 299 GLU A CA 1
ATOM 2387 C C . GLU A 1 299 ? 6.597 -0.669 0.882 1.00 73.94 299 GLU A C 1
ATOM 2389 O O . GLU A 1 299 ? 6.972 0.388 1.377 1.00 73.94 299 GLU A O 1
ATOM 2394 N N . THR A 1 300 ? 7.502 -1.508 0.380 1.00 66.12 300 THR A N 1
ATOM 2395 C CA . THR A 1 300 ? 8.931 -1.323 0.696 1.00 66.12 300 THR A CA 1
ATOM 2396 C C . THR A 1 300 ? 9.785 -0.692 -0.385 1.00 66.12 300 THR A C 1
ATOM 2398 O O . THR A 1 300 ? 9.724 -1.046 -1.558 1.00 66.12 300 THR A O 1
ATOM 2401 N N . SER A 1 301 ? 10.715 0.132 0.101 1.00 45.62 301 SER A N 1
ATOM 2402 C CA . SER A 1 301 ? 11.940 0.613 -0.531 1.00 45.62 301 SER A CA 1
ATOM 2403 C C . SER A 1 301 ? 13.099 -0.067 0.201 1.00 45.62 301 SER A C 1
ATOM 2405 O O . SER A 1 301 ? 12.954 -0.408 1.384 1.00 45.62 301 SER A O 1
ATOM 2407 N N . PRO A 1 302 ? 14.227 -0.348 -0.473 1.00 38.97 302 PRO A N 1
ATOM 2408 C CA . PRO A 1 302 ? 15.366 -1.009 0.157 1.00 38.97 302 PRO A CA 1
ATOM 2409 C C . PRO A 1 302 ? 15.847 -0.236 1.399 1.00 38.97 302 PRO A C 1
ATOM 2411 O O . PRO A 1 302 ? 16.103 0.957 1.324 1.00 38.97 302 PRO A O 1
ATOM 2414 N N . ALA A 1 303 ? 15.977 -0.922 2.537 1.00 40.62 303 ALA A N 1
ATOM 2415 C CA . ALA A 1 303 ? 16.421 -0.357 3.816 1.00 40.62 303 ALA A CA 1
ATOM 2416 C C . ALA A 1 303 ? 17.883 -0.736 4.146 1.00 40.62 303 ALA A C 1
ATOM 2418 O O . ALA A 1 303 ? 18.445 -1.627 3.512 1.00 40.62 303 ALA A O 1
ATOM 2419 N N . GLU A 1 304 ? 18.482 -0.056 5.136 1.00 41.00 304 GLU A N 1
ATOM 2420 C CA . GLU A 1 304 ? 19.808 -0.366 5.730 1.00 41.00 304 GLU A CA 1
ATOM 2421 C C . GLU A 1 304 ? 19.763 -1.473 6.811 1.00 41.00 304 GLU A C 1
ATOM 2423 O O . GLU A 1 304 ? 20.804 -1.893 7.314 1.00 41.00 304 GLU A O 1
ATOM 2428 N N . LYS A 1 305 ? 18.551 -1.874 7.222 1.00 55.69 305 LYS A N 1
ATOM 2429 C CA . LYS A 1 305 ? 18.240 -3.015 8.100 1.00 55.69 305 LYS A CA 1
ATOM 2430 C C . LYS A 1 305 ? 17.357 -3.998 7.342 1.00 55.69 305 LYS A C 1
ATOM 2432 O O . LYS A 1 305 ? 16.654 -3.601 6.404 1.00 55.69 305 LYS A O 1
ATOM 2437 N N . THR A 1 306 ? 17.321 -5.261 7.775 1.00 68.75 306 THR A N 1
ATOM 2438 C CA . THR A 1 306 ? 16.529 -6.250 7.050 1.00 68.75 306 THR A CA 1
ATOM 2439 C C . THR A 1 306 ? 15.060 -5.914 7.238 1.00 68.75 306 THR A C 1
ATOM 2441 O O . THR A 1 306 ? 14.644 -5.383 8.275 1.00 68.75 306 THR A O 1
ATOM 2444 N N . LEU A 1 307 ? 14.255 -6.201 6.216 1.00 74.44 307 LEU A N 1
ATOM 2445 C CA . LEU A 1 307 ? 12.852 -5.805 6.218 1.00 74.44 307 LEU A CA 1
ATOM 2446 C C . LEU A 1 307 ? 12.101 -6.317 7.455 1.00 74.44 307 LEU A C 1
ATOM 2448 O O . LEU A 1 307 ? 11.281 -5.618 8.043 1.00 74.44 307 LEU A O 1
ATOM 2452 N N . PHE A 1 308 ? 12.429 -7.544 7.853 1.00 81.56 308 PHE A N 1
ATOM 2453 C CA . PHE A 1 308 ? 11.836 -8.194 9.007 1.00 81.56 308 PHE A CA 1
ATOM 2454 C C . PHE A 1 308 ? 12.226 -7.511 10.323 1.00 81.56 308 PHE A C 1
ATOM 2456 O O . PHE A 1 308 ? 11.353 -7.242 11.132 1.00 81.56 308 PHE A O 1
ATOM 2463 N N . GLU A 1 309 ? 13.497 -7.156 10.524 1.00 79.44 309 GLU A N 1
ATOM 2464 C CA . GLU A 1 309 ? 13.939 -6.488 11.760 1.00 79.44 309 GLU A CA 1
ATOM 2465 C C . GLU A 1 309 ? 13.290 -5.109 11.924 1.00 79.44 309 GLU A C 1
ATOM 2467 O O . GLU A 1 309 ? 12.846 -4.749 13.010 1.00 79.44 309 GLU A O 1
ATOM 2472 N N . SER A 1 310 ? 13.161 -4.359 10.827 1.00 77.31 310 SER A N 1
ATOM 2473 C CA . SER A 1 310 ? 12.477 -3.060 10.847 1.00 77.31 310 SER A CA 1
ATOM 2474 C C . SER A 1 310 ? 10.988 -3.205 11.169 1.00 77.31 310 SER A C 1
ATOM 2476 O O . SER A 1 310 ? 10.409 -2.357 11.847 1.00 77.31 310 SER A O 1
ATOM 2478 N N . TYR A 1 311 ? 10.367 -4.297 10.720 1.00 84.31 311 TYR A N 1
ATOM 2479 C CA . TYR A 1 311 ? 8.995 -4.622 11.088 1.00 84.31 311 TYR A CA 1
ATOM 2480 C C . TYR A 1 311 ? 8.850 -4.988 12.571 1.00 84.31 311 TYR A C 1
ATOM 2482 O O . TYR A 1 311 ? 7.908 -4.530 13.213 1.00 84.31 311 TYR A O 1
ATOM 2490 N N . GLN A 1 312 ? 9.786 -5.755 13.134 1.00 87.19 312 GLN A N 1
ATOM 2491 C CA . GLN A 1 312 ? 9.796 -6.086 14.565 1.00 87.19 312 GLN A CA 1
ATOM 2492 C C . GLN A 1 312 ? 9.914 -4.828 15.435 1.00 87.19 312 GLN A C 1
ATOM 2494 O O . GLN A 1 312 ? 9.140 -4.651 16.379 1.00 87.19 312 GLN A O 1
ATOM 2499 N N . ASP A 1 313 ? 10.838 -3.931 15.078 1.00 84.62 313 ASP A N 1
ATOM 2500 C CA . ASP A 1 313 ? 11.020 -2.642 15.752 1.00 84.62 313 ASP A CA 1
ATOM 2501 C C . ASP A 1 313 ? 9.726 -1.806 15.681 1.00 84.62 313 ASP A C 1
ATOM 2503 O O . ASP A 1 313 ? 9.253 -1.303 16.705 1.00 84.62 313 ASP A O 1
ATOM 2507 N N . PHE A 1 314 ? 9.091 -1.739 14.502 1.00 87.50 314 PHE A N 1
ATOM 2508 C CA . PHE A 1 314 ? 7.789 -1.090 14.338 1.00 87.50 314 PHE A CA 1
ATOM 2509 C C . PHE A 1 314 ? 6.726 -1.699 15.259 1.00 87.50 314 PHE A C 1
ATOM 2511 O O . PHE A 1 314 ? 6.075 -0.969 16.006 1.00 87.50 314 PHE A O 1
ATOM 2518 N N . LEU A 1 315 ? 6.529 -3.022 15.215 1.00 90.12 315 LEU A N 1
ATOM 2519 C CA . LEU A 1 315 ? 5.476 -3.700 15.975 1.00 90.12 315 LEU A CA 1
ATOM 2520 C C . LEU A 1 315 ? 5.629 -3.452 17.470 1.00 90.12 315 LEU A C 1
ATOM 2522 O O . LEU A 1 315 ? 4.646 -3.165 18.156 1.00 90.12 315 LEU A O 1
ATOM 2526 N N . LYS A 1 316 ? 6.865 -3.526 17.964 1.00 90.94 316 LYS A N 1
ATOM 2527 C CA . LYS A 1 316 ? 7.183 -3.269 19.362 1.00 90.94 316 LYS A CA 1
ATOM 2528 C C . LYS A 1 316 ? 6.847 -1.833 19.755 1.00 90.94 316 LYS A C 1
ATOM 2530 O O . LYS A 1 316 ? 6.067 -1.638 20.686 1.00 90.94 316 LYS A O 1
ATOM 2535 N N . SER A 1 317 ? 7.371 -0.843 19.033 1.00 89.19 317 SER A N 1
ATOM 2536 C CA . SER A 1 317 ? 7.115 0.574 19.327 1.00 89.19 317 SER A CA 1
ATOM 2537 C C . SER A 1 317 ? 5.626 0.922 19.202 1.00 89.19 317 SER A C 1
ATOM 2539 O O . SER A 1 317 ? 5.090 1.662 20.025 1.00 89.19 317 SER A O 1
ATOM 2541 N N . PHE A 1 318 ? 4.915 0.339 18.233 1.00 91.38 318 PHE A N 1
ATOM 2542 C CA . PHE A 1 318 ? 3.478 0.540 18.054 1.00 91.38 318 PHE A CA 1
ATOM 2543 C C . PHE A 1 318 ? 2.674 -0.077 19.209 1.00 91.38 318 PHE A C 1
ATOM 2545 O O . PHE A 1 318 ? 1.789 0.575 19.767 1.00 91.38 318 PHE A O 1
ATOM 2552 N N . SER A 1 319 ? 3.030 -1.296 19.631 1.00 93.12 319 SER A N 1
ATOM 2553 C CA . SER A 1 319 ? 2.426 -1.984 20.781 1.00 93.12 319 SER A CA 1
ATOM 2554 C C . SER A 1 319 ? 2.611 -1.206 22.086 1.00 93.12 319 SER A C 1
ATOM 2556 O O . SER A 1 319 ? 1.678 -1.095 22.881 1.00 93.12 319 SER A O 1
ATOM 2558 N N . GLU A 1 320 ? 3.769 -0.574 22.293 1.00 93.00 320 GLU A N 1
ATOM 2559 C CA . GLU A 1 320 ? 4.008 0.295 23.455 1.00 93.00 320 GLU A CA 1
ATOM 2560 C C . GLU A 1 320 ? 3.086 1.523 23.514 1.00 93.00 320 GLU A C 1
ATOM 2562 O O . GLU A 1 320 ? 2.889 2.076 24.595 1.00 93.00 320 GLU A O 1
ATOM 2567 N N . GLY A 1 321 ? 2.556 1.979 22.378 1.00 91.19 321 GLY A N 1
ATOM 2568 C CA . GLY A 1 321 ? 1.590 3.078 22.324 1.00 91.19 321 GLY A CA 1
ATOM 2569 C C . GLY A 1 321 ? 0.138 2.630 22.453 1.00 91.19 321 GLY A C 1
ATOM 2570 O O . GLY A 1 321 ? -0.710 3.390 22.915 1.00 91.19 321 GLY A O 1
ATOM 2571 N N . LEU A 1 322 ? -0.165 1.401 22.035 1.00 90.75 322 LEU A N 1
ATOM 2572 C CA . LEU A 1 322 ? -1.514 0.847 22.117 1.00 90.75 322 LEU A CA 1
ATOM 2573 C C . LEU A 1 322 ? -1.968 0.562 23.554 1.00 90.75 322 LEU A C 1
ATOM 2575 O O . LEU A 1 322 ? -3.171 0.652 23.827 1.00 90.75 322 LEU A O 1
ATOM 2579 N N . ASN A 1 323 ? -1.018 0.178 24.413 1.00 79.94 323 ASN A N 1
ATOM 2580 C CA . ASN A 1 323 ? -1.238 -0.338 25.768 1.00 79.94 323 ASN A CA 1
ATOM 2581 C C . ASN A 1 323 ? -1.347 0.735 26.856 1.00 79.94 323 ASN A C 1
ATOM 2583 O O . ASN A 1 323 ? -0.570 1.716 26.828 1.00 79.94 323 ASN A O 1
#

Sequence (323 aa):
MEKEINIQWSSSSLANTKEGLFTAAETTINSLISKEFYTNTVFDNAEKFALETREVLPDSTFGVSILPTMMSKRNLGEFVEYIENGSIDIPYIINWLKLPKEKAQELISQNGIGLDTALTYGLEIAYAMMQASSKKELERKVNESLALFPEDSPVTMRTCIENFSNEKVIDVVNELSSRNRNVKYALEPNVKLVNTLSEYIAYIDQLRKDNPELDIGLDLDLIHLNEERNLLEILDRLEGSKHFPLMISLGGAVLSEENVKLNTHLPLNLQDDTTVKKLGEYYSKLRFRNEKLPSLIFETSPAEKTLFESYQDFLKSFSEGLN

Foldseek 3Di:
DLQAQQAEEELLCQLQQDFDLVSNLVSLVVLLVDLVSSQVSSVVSQVVLQVLCCVLPVRHAYAYAYLLLRHDLVCVLVCLSRLLSYAYEQFDADPPVPVLVVLLVVLCVQQNDDPVSVSLSSSVVSVNVSRHDDLVRSLVSVVSSVVSHDLQRQHEYEYDADDDDCVSVVVSVVVVCVPRVRYAYAYEDHLVQAAAPVSSVVVQVVVCVVCVSHNYAHADFCLRHPPDQQPVVVQVVCPPHSHRGQEYEEEDADPDPSRRDLDDGHHLVVDDLVSLLVVLLVVLVCSVVVHDHHHYYYDYRRYPDGPSVSSSSSSNSSSNNND

Radius of gyration: 18.61 Å; chains: 1; bounding box: 48×43×52 Å

Secondary structure (DSSP, 8-state):
---PEEEEEEHHHHH--S-SHHHHHHHHHHHHH-HHHHHHHHHHHHHHHHHHHHHH-TTEEEEEEE-TTTS-HHHHGGGHHHHHT-EEEE-----TTTHHHHHHHHHHHHH-SSHHHHHHHHHHHHHHHHH---HHHHHHHHHHHHTTS-TTS-EEEEE--SSS-HHHHHHHHHHHHTT-TTEEEEE---TTT--SHHHHHHHHHHHHHH-TTSEEEEEE-GGG-TT---HHHHHHHHTTSTT--SEEEEE---S-TT-TT---SSBGGGS-HHHHHHHHHHHHHHHHTTPPPPEEEEE----SS-HHHHHHHHHHHHHHHH-

Organism: NCBI:txid1641389

pLDDT: mean 75.45, std 13.72, range [36.81, 94.94]